Protein AF-A0AAE0EKQ8-F1 (afdb_monomer_lite)

Organism: NCBI:txid43782

Radius of gyration: 23.92 Å; chains: 1; bounding box: 70×76×48 Å

Secondary structure (DSSP, 8-state):
-----------------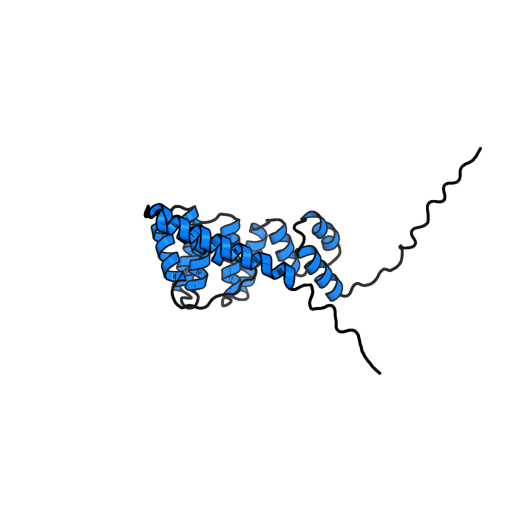---HHHHHHHHHHHHTS--TTTTHHHHTTS---HHHHHHHHHHHT-HHHHHHHHHHHHHH-TT-HHHHHHHHHHHHHTT-HHHHHHHHHHHHHH-GGGHHHHHHHHHHHHHHTT-HHHHHHHHHHHHSS------TT-THHHHHHHHHHHHHHHTT-HHHHHHHHHHHHHHHHHHHHGGGTGGGSSS-------

Sequence (211 aa):
MCVEKSGSFNLTVERSGIFEDQDVSFLMEIYSCQDEPDGLSEGCLRRSLSSQDELIINKKAGNWAEVLTSCEQALQMEPKSVQRYSNVLNCLLNMCHLQAMVTHVDGLISRIPQYKKTWCMQGVQAAWRLGRWHLMDEYLSGADEEGLLCSSSESNASFDMDVAKILQAMMKKDNSSVGLQIRLSKQALICSSGCCRHGFLLAGLSIHRKT

InterPro domains:
  IPR011990 Tetratricopeptide-like helical domain superfamily [G3DSA:1.25.40.10] (56-130)
  IPR050517 DNA Damage Response and Repair Kinase [PTHR11139] (24-190)

pLDDT: mean 73.45, std 20.36, range [31.61, 96.19]

Structure (mmCIF, N/CA/C/O backbone):
data_AF-A0AAE0EKQ8-F1
#
_entry.id   AF-A0AAE0EKQ8-F1
#
loop_
_atom_site.group_PDB
_atom_site.id
_atom_site.type_symbol
_atom_site.label_atom_id
_atom_site.label_alt_id
_atom_site.label_comp_id
_atom_site.label_asym_id
_atom_site.label_entity_id
_atom_site.label_seq_id
_atom_site.pdbx_PDB_ins_code
_atom_site.Cartn_x
_atom_site.Cartn_y
_atom_site.Cartn_z
_atom_site.occupancy
_atom_site.B_iso_or_equiv
_atom_site.auth_seq_id
_atom_site.auth_comp_id
_atom_site.auth_asym_id
_atom_site.auth_atom_id
_atom_site.pdbx_PDB_model_num
ATOM 1 N N . MET A 1 1 ? 38.889 59.068 -23.543 1.00 32.81 1 MET A N 1
ATOM 2 C CA . MET A 1 1 ? 38.700 59.102 -22.079 1.00 32.81 1 MET A CA 1
ATOM 3 C C . MET A 1 1 ? 38.336 57.690 -21.648 1.00 32.81 1 MET A C 1
ATOM 5 O O . MET A 1 1 ? 37.487 57.093 -22.294 1.00 32.81 1 MET A O 1
ATOM 9 N N . CYS A 1 2 ? 39.090 57.164 -20.685 1.00 33.28 2 CYS A N 1
ATOM 10 C CA . CYS A 1 2 ? 39.150 55.787 -20.172 1.00 33.28 2 CYS A CA 1
ATOM 11 C C . CYS A 1 2 ? 37.759 55.196 -19.835 1.00 33.28 2 CYS A C 1
ATOM 13 O O . CYS A 1 2 ? 36.818 55.950 -19.618 1.00 33.28 2 CYS A O 1
ATOM 15 N N . VAL A 1 3 ? 37.548 53.877 -19.790 1.00 31.70 3 VAL A N 1
ATOM 16 C CA . VAL A 1 3 ? 38.083 52.956 -18.770 1.00 31.70 3 VAL A CA 1
ATOM 17 C C . VAL A 1 3 ? 38.067 51.516 -19.301 1.00 31.70 3 VAL A C 1
ATOM 19 O O . VAL A 1 3 ? 37.029 51.006 -19.718 1.00 31.70 3 VAL A O 1
ATOM 22 N N . GLU A 1 4 ? 39.230 50.870 -19.229 1.00 39.75 4 GLU A N 1
ATOM 23 C CA . GLU A 1 4 ? 39.401 49.420 -19.260 1.00 39.75 4 GLU A CA 1
ATOM 24 C C . GLU A 1 4 ? 38.689 48.789 -18.057 1.00 39.75 4 GLU A C 1
ATOM 26 O O . GLU A 1 4 ? 38.902 49.203 -16.916 1.00 39.75 4 GLU A O 1
ATOM 31 N N . LYS A 1 5 ? 37.883 47.751 -18.285 1.00 37.62 5 LYS A N 1
ATOM 32 C CA . LYS A 1 5 ? 37.493 46.826 -17.219 1.00 37.62 5 LYS A CA 1
ATOM 33 C C . LYS A 1 5 ? 37.968 45.432 -17.596 1.00 37.62 5 LYS A C 1
ATOM 35 O O . LYS A 1 5 ? 37.324 44.705 -18.345 1.00 37.62 5 LYS A O 1
ATOM 40 N N . SER A 1 6 ? 39.139 45.111 -17.064 1.00 46.22 6 SER A N 1
ATOM 41 C CA . SER A 1 6 ? 39.674 43.772 -16.878 1.00 46.22 6 SER A CA 1
ATOM 42 C C . SER A 1 6 ? 38.668 42.920 -16.095 1.00 46.22 6 SER A C 1
ATOM 44 O O . SER A 1 6 ? 38.606 42.945 -14.869 1.00 46.22 6 SER A O 1
ATOM 46 N N . GLY A 1 7 ? 37.838 42.174 -16.821 1.00 31.61 7 GLY A N 1
ATOM 47 C CA . GLY A 1 7 ? 37.089 41.044 -16.289 1.00 31.61 7 GLY A CA 1
ATOM 48 C C . GLY A 1 7 ? 37.912 39.786 -16.514 1.00 31.61 7 GLY A C 1
ATOM 49 O O . GLY A 1 7 ? 38.037 39.337 -17.647 1.00 31.61 7 GLY A O 1
ATOM 50 N N . SER A 1 8 ? 38.518 39.288 -15.439 1.00 34.53 8 SER A N 1
ATOM 51 C CA . SER A 1 8 ? 39.291 38.048 -15.364 1.00 34.53 8 SER A CA 1
ATOM 52 C C . SER A 1 8 ? 38.739 36.955 -16.283 1.00 34.53 8 SER A C 1
ATOM 54 O O . SER A 1 8 ? 37.594 36.530 -16.129 1.00 34.53 8 SER A O 1
ATOM 56 N N . PHE A 1 9 ? 39.581 36.467 -17.195 1.00 33.25 9 PHE A N 1
ATOM 57 C CA . PHE A 1 9 ? 39.379 35.189 -17.862 1.00 33.25 9 PHE A CA 1
ATOM 58 C C . PHE A 1 9 ? 39.185 34.124 -16.780 1.00 33.25 9 PHE A C 1
ATOM 60 O O . PHE A 1 9 ? 40.116 33.819 -16.035 1.00 33.25 9 PHE A O 1
ATOM 67 N N . ASN A 1 10 ? 37.974 33.583 -16.657 1.00 39.50 10 ASN A N 1
ATOM 68 C CA . ASN A 1 10 ? 37.791 32.341 -15.923 1.00 39.50 10 ASN A CA 1
ATOM 69 C C . ASN A 1 10 ? 38.362 31.227 -16.806 1.00 39.50 10 ASN A C 1
ATOM 71 O O . ASN A 1 10 ? 37.793 30.857 -17.830 1.00 39.50 10 ASN A O 1
ATOM 75 N N . LEU A 1 11 ? 39.550 30.771 -16.422 1.00 40.91 11 LEU A N 1
ATOM 76 C CA . LEU A 1 11 ? 40.406 29.795 -17.093 1.00 40.91 11 LEU A CA 1
ATOM 77 C C . LEU A 1 11 ? 39.935 28.352 -16.839 1.00 40.91 11 LEU A C 1
ATOM 79 O O . LEU A 1 11 ? 40.721 27.476 -16.492 1.00 40.91 11 LEU A O 1
ATOM 83 N N . THR A 1 12 ? 38.640 28.094 -17.015 1.00 38.53 12 THR A N 1
ATOM 84 C CA . THR A 1 12 ? 38.062 26.752 -16.819 1.00 38.53 12 THR A CA 1
ATOM 85 C C . THR A 1 12 ? 37.219 26.324 -18.015 1.00 38.53 12 THR A C 1
ATOM 87 O O . THR A 1 12 ? 36.139 25.759 -17.888 1.00 38.53 12 THR A O 1
ATOM 90 N N . VAL A 1 13 ? 37.734 26.596 -19.209 1.00 46.88 13 VAL A N 1
ATOM 91 C CA . VAL A 1 13 ? 37.411 25.851 -20.425 1.00 46.88 13 VAL A CA 1
ATOM 92 C C . VAL A 1 13 ? 38.649 25.016 -20.731 1.00 46.88 13 VAL A C 1
ATOM 94 O O . VAL A 1 13 ? 39.760 25.526 -20.659 1.00 46.88 13 VAL A O 1
ATOM 97 N N . GLU A 1 14 ? 38.433 23.735 -21.027 1.00 39.28 14 GLU A N 1
ATOM 98 C CA . GLU A 1 14 ? 39.438 22.683 -21.263 1.00 39.28 14 GLU A CA 1
ATOM 99 C C . GLU A 1 14 ? 39.889 21.868 -20.043 1.00 39.28 14 GLU A C 1
ATOM 101 O O . GLU A 1 14 ? 41.064 21.713 -19.723 1.00 39.28 14 GLU A O 1
ATOM 106 N N . ARG A 1 15 ? 38.930 21.163 -19.445 1.00 40.81 15 ARG A N 1
ATOM 107 C CA . ARG A 1 15 ? 39.170 19.743 -19.176 1.00 40.81 15 ARG A CA 1
ATOM 108 C C . ARG A 1 15 ? 37.895 18.988 -19.512 1.00 40.81 15 ARG A C 1
ATOM 110 O O . ARG A 1 15 ? 36.989 18.891 -18.693 1.00 40.81 15 ARG A O 1
ATOM 117 N N . SER A 1 16 ? 37.809 18.468 -20.736 1.00 46.31 16 SER A N 1
ATOM 118 C CA . SER A 1 16 ? 36.920 17.345 -21.038 1.00 46.31 16 SER A CA 1
ATOM 119 C C . SER A 1 16 ? 37.449 16.131 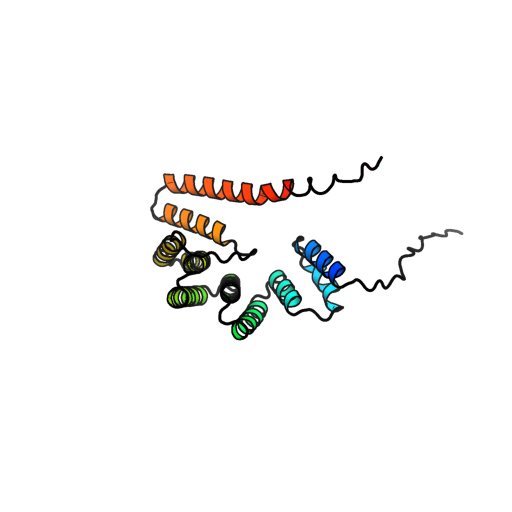-20.273 1.00 46.31 16 SER A C 1
ATOM 121 O O . SER A 1 16 ? 38.103 15.252 -20.830 1.00 46.31 16 SER A O 1
ATOM 123 N N . GLY A 1 17 ? 37.259 16.152 -18.954 1.00 45.12 17 GLY A N 1
ATOM 124 C CA . GLY A 1 17 ? 37.407 14.985 -18.114 1.00 45.12 17 GLY A CA 1
ATOM 125 C C . GLY A 1 17 ? 36.338 14.008 -18.557 1.00 45.12 17 GLY A C 1
ATOM 126 O O . GLY A 1 17 ? 35.147 14.305 -18.481 1.00 45.12 17 GLY A O 1
ATOM 127 N N . ILE A 1 18 ? 36.770 12.873 -19.086 1.00 49.28 18 ILE A N 1
ATOM 128 C CA . ILE A 1 18 ? 35.922 11.697 -19.186 1.00 49.28 18 ILE A CA 1
ATOM 129 C C . ILE A 1 18 ? 35.614 11.349 -17.731 1.00 49.28 18 ILE A C 1
ATOM 131 O O . ILE A 1 18 ? 36.456 10.773 -17.052 1.00 49.28 18 ILE A O 1
ATOM 135 N N . PHE A 1 19 ? 34.480 11.816 -17.213 1.00 52.97 19 PHE A N 1
ATOM 136 C CA . PHE A 1 19 ? 34.030 11.403 -15.892 1.00 52.97 19 PHE A CA 1
ATOM 137 C C . PHE A 1 19 ? 33.768 9.901 -15.967 1.00 52.97 19 PHE A C 1
ATOM 139 O O . PHE A 1 19 ? 32.983 9.448 -16.817 1.00 52.97 19 PHE A O 1
ATOM 146 N N . GLU A 1 20 ? 34.461 9.139 -15.121 1.00 59.53 20 GLU A N 1
ATOM 147 C CA . GLU A 1 20 ? 34.198 7.714 -14.991 1.00 59.53 20 GLU A CA 1
ATOM 148 C C . GLU A 1 20 ? 32.738 7.531 -14.552 1.00 59.53 20 GLU A C 1
ATOM 150 O O . GLU A 1 20 ? 32.162 8.375 -13.865 1.00 59.53 20 GLU A O 1
ATOM 155 N N . ASP A 1 21 ? 32.100 6.447 -14.993 1.00 56.88 21 ASP A N 1
ATOM 156 C CA . ASP A 1 21 ? 30.678 6.177 -14.718 1.00 56.88 21 ASP A CA 1
ATOM 157 C C . ASP A 1 21 ? 30.373 6.185 -13.205 1.00 56.88 21 ASP A C 1
ATOM 159 O O . ASP A 1 21 ? 29.292 6.586 -12.779 1.00 56.88 21 ASP A O 1
ATOM 163 N N . GLN A 1 22 ? 31.374 5.834 -12.389 1.00 56.69 22 GLN A N 1
ATOM 164 C CA . GLN A 1 22 ? 31.318 5.878 -10.927 1.00 56.69 22 GLN A CA 1
ATOM 165 C C . GLN A 1 22 ? 31.210 7.304 -10.373 1.00 56.69 22 GLN A C 1
ATOM 167 O O . GLN A 1 22 ? 30.420 7.529 -9.459 1.00 56.69 22 GLN A O 1
ATOM 172 N N . ASP A 1 23 ? 31.927 8.275 -10.944 1.00 63.94 23 ASP A N 1
ATOM 173 C CA . ASP A 1 23 ? 31.882 9.673 -10.492 1.00 63.94 23 ASP A CA 1
ATOM 174 C C . ASP A 1 23 ? 30.524 10.310 -10.798 1.00 63.94 23 ASP A C 1
ATOM 176 O O . ASP A 1 23 ? 29.997 11.096 -10.012 1.00 63.94 23 ASP A O 1
ATOM 180 N N . VAL A 1 24 ? 29.930 9.940 -11.937 1.00 62.97 24 VAL A N 1
ATOM 181 C CA . VAL A 1 24 ? 28.603 10.414 -12.351 1.00 62.97 24 VAL A CA 1
ATOM 182 C C . VAL A 1 24 ? 27.502 9.744 -11.536 1.00 62.97 24 VAL A C 1
ATOM 184 O O . VAL A 1 24 ? 26.577 10.434 -11.119 1.00 62.97 24 VAL A O 1
ATOM 187 N N . SER A 1 25 ? 27.617 8.444 -11.247 1.00 63.19 25 SER A N 1
ATOM 188 C CA . SER A 1 25 ? 26.691 7.742 -10.350 1.00 63.19 25 SER A CA 1
ATOM 189 C C . SER A 1 25 ? 26.732 8.329 -8.939 1.00 63.19 25 SER A C 1
ATOM 191 O O . SER A 1 25 ? 25.682 8.548 -8.342 1.00 63.19 25 SER A O 1
ATOM 193 N N . PHE A 1 26 ? 27.924 8.631 -8.420 1.00 67.81 26 PHE A N 1
ATOM 194 C CA . PHE A 1 26 ? 28.088 9.255 -7.108 1.00 67.81 26 PHE A CA 1
ATOM 195 C C . PHE A 1 26 ? 27.516 10.677 -7.080 1.00 67.81 26 PHE A C 1
ATOM 197 O O . PHE A 1 26 ? 26.815 11.058 -6.143 1.00 67.81 26 PHE A O 1
ATOM 204 N N . LEU A 1 27 ? 27.743 11.461 -8.138 1.00 68.19 27 LEU A N 1
ATOM 205 C CA . LEU A 1 27 ? 27.131 12.779 -8.274 1.00 68.19 27 LEU A CA 1
ATOM 206 C C . LEU A 1 27 ? 25.600 12.667 -8.363 1.00 68.19 27 LEU A C 1
ATOM 208 O O . LEU A 1 27 ? 24.893 13.402 -7.684 1.00 68.19 27 LEU A O 1
ATOM 212 N N . MET A 1 28 ? 25.073 11.719 -9.138 1.00 61.88 28 MET A N 1
ATOM 213 C CA . MET A 1 28 ? 23.635 11.478 -9.263 1.00 61.88 28 MET A CA 1
ATOM 214 C C . MET A 1 28 ? 23.017 11.033 -7.931 1.00 61.88 28 MET A C 1
ATOM 216 O O . MET A 1 28 ? 21.925 11.482 -7.600 1.00 61.88 28 MET A O 1
ATOM 220 N N . GLU A 1 29 ? 23.728 10.247 -7.120 1.00 61.97 29 GLU A N 1
ATOM 221 C CA . GLU A 1 29 ? 23.330 9.888 -5.755 1.00 61.97 29 GLU A CA 1
ATOM 222 C C . GLU A 1 29 ? 23.294 11.118 -4.828 1.00 61.97 29 GLU A C 1
ATOM 224 O O . GLU A 1 29 ? 22.306 11.333 -4.122 1.00 61.97 29 GLU A O 1
ATOM 229 N N . ILE A 1 30 ? 24.296 12.002 -4.891 1.00 67.31 30 ILE A N 1
ATOM 230 C CA . ILE A 1 30 ? 24.312 13.252 -4.110 1.00 67.31 30 ILE A CA 1
ATOM 231 C C . ILE A 1 30 ? 23.164 14.182 -4.525 1.00 67.31 30 ILE A C 1
ATOM 233 O O . ILE A 1 30 ? 22.465 14.728 -3.669 1.00 67.31 30 ILE A O 1
ATOM 237 N N . TYR A 1 31 ? 22.938 14.349 -5.829 1.00 60.91 31 TYR A N 1
ATOM 238 C CA . TYR A 1 31 ? 21.842 15.169 -6.350 1.00 60.91 31 TYR A CA 1
ATOM 239 C C . TYR A 1 31 ? 20.478 14.498 -6.160 1.00 60.91 31 TYR A C 1
ATOM 241 O O . TYR A 1 31 ? 19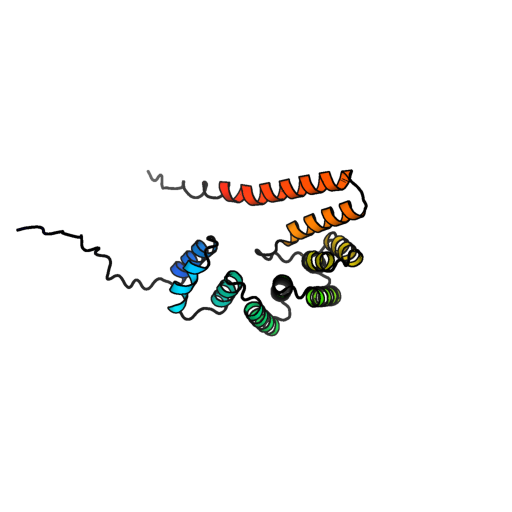.460 15.183 -6.116 1.00 60.91 31 TYR A O 1
ATOM 249 N N . SER A 1 32 ? 20.426 13.176 -5.971 1.00 55.47 32 SER A N 1
ATOM 250 C CA . SER A 1 32 ? 19.180 12.481 -5.654 1.00 55.47 32 SER A CA 1
ATOM 251 C C . SER A 1 32 ? 18.622 12.869 -4.281 1.00 55.47 32 SER A C 1
ATOM 253 O O . SER A 1 32 ? 17.404 12.841 -4.110 1.00 55.47 32 SER A O 1
ATOM 255 N N . CYS A 1 33 ? 19.487 13.293 -3.355 1.00 52.41 33 CYS A N 1
ATOM 256 C CA . CYS A 1 33 ? 19.122 13.734 -2.009 1.00 52.41 33 CYS A CA 1
ATOM 257 C C . CYS A 1 33 ? 18.602 15.181 -1.941 1.00 52.41 33 CYS A C 1
ATOM 259 O O . CYS A 1 33 ? 18.119 15.593 -0.888 1.00 52.41 33 CYS A O 1
ATOM 261 N N . GLN A 1 34 ? 18.724 15.964 -3.019 1.00 52.91 34 GLN A N 1
ATOM 262 C CA . GLN A 1 34 ? 18.131 17.297 -3.111 1.00 52.91 34 GLN A CA 1
ATOM 263 C C . GLN A 1 34 ? 16.837 17.180 -3.921 1.00 52.91 34 GLN A C 1
ATOM 265 O O . GLN A 1 34 ? 16.869 16.803 -5.089 1.00 52.91 34 GLN A O 1
ATOM 270 N N . ASP A 1 35 ? 15.694 17.461 -3.299 1.00 52.09 35 ASP A N 1
ATOM 271 C CA . ASP A 1 35 ? 14.345 17.436 -3.895 1.00 52.09 35 ASP A CA 1
ATOM 272 C C . ASP A 1 35 ? 14.122 18.530 -4.973 1.00 52.09 35 ASP A C 1
ATOM 274 O O . ASP A 1 35 ? 13.019 19.042 -5.137 1.00 52.09 35 ASP A O 1
ATOM 278 N N . GLU A 1 36 ? 15.158 18.910 -5.725 1.00 51.66 36 GLU A N 1
ATOM 279 C CA . GLU A 1 36 ? 15.082 19.905 -6.796 1.00 51.66 36 GLU A CA 1
ATOM 280 C C . GLU A 1 36 ? 14.948 19.184 -8.155 1.00 51.66 36 GLU A C 1
ATOM 282 O O . GLU A 1 36 ? 15.912 18.566 -8.625 1.00 51.66 36 GLU A O 1
ATOM 287 N N . PRO A 1 37 ? 13.769 19.225 -8.807 1.00 50.31 37 PRO A N 1
ATOM 288 C CA . PRO A 1 37 ? 13.505 18.479 -10.042 1.00 50.31 37 PRO A CA 1
ATOM 289 C C . PRO A 1 37 ? 14.312 18.992 -11.249 1.00 50.31 37 PRO A C 1
ATOM 291 O O . PRO A 1 37 ? 14.568 18.234 -12.186 1.00 50.31 37 PRO A O 1
ATOM 294 N N . ASP A 1 38 ? 14.765 20.247 -11.214 1.00 54.41 38 ASP A N 1
ATOM 295 C CA . ASP A 1 38 ? 15.366 20.922 -12.370 1.00 54.41 38 ASP A CA 1
ATOM 296 C C . ASP A 1 38 ? 16.853 20.583 -12.577 1.00 54.41 38 ASP A C 1
ATOM 298 O O . ASP A 1 38 ? 17.336 20.565 -13.710 1.00 54.41 38 ASP A O 1
ATOM 302 N N . GLY A 1 39 ? 17.584 20.236 -11.510 1.00 56.41 39 GLY A N 1
ATOM 303 C CA . GLY A 1 39 ? 19.030 19.978 -11.575 1.00 56.41 39 GLY A CA 1
ATOM 304 C C . GLY A 1 39 ? 19.421 18.668 -12.271 1.00 56.41 39 GLY A C 1
ATOM 305 O O . GLY A 1 39 ? 20.567 18.511 -12.692 1.00 56.41 39 GLY A O 1
ATOM 306 N N . LEU A 1 40 ? 18.483 17.726 -12.407 1.00 53.38 40 LEU A N 1
ATOM 307 C CA . LEU A 1 40 ? 18.730 16.402 -12.989 1.00 53.38 40 LEU A CA 1
ATOM 308 C C . LEU A 1 40 ? 18.387 16.316 -14.483 1.00 53.38 40 LEU A C 1
ATOM 310 O O . LEU A 1 40 ? 18.889 15.417 -15.158 1.00 53.38 40 LEU A O 1
ATOM 314 N N . SER A 1 41 ? 17.580 17.237 -15.023 1.00 54.25 41 SER A N 1
ATOM 315 C CA . SER A 1 41 ? 17.129 17.142 -16.421 1.00 54.25 41 SER A CA 1
ATOM 316 C C . SER A 1 41 ? 18.241 17.469 -17.430 1.00 54.25 41 SER A C 1
ATOM 318 O O . SER A 1 41 ? 18.386 16.780 -18.439 1.00 54.25 41 SER A O 1
ATOM 320 N N . GLU A 1 42 ? 19.099 18.455 -17.139 1.00 49.03 42 GLU A N 1
ATOM 321 C CA . GLU A 1 42 ? 20.089 18.945 -18.111 1.00 49.03 42 GLU A CA 1
ATOM 322 C C . GLU A 1 42 ? 21.361 18.080 -18.202 1.00 49.03 42 GLU A C 1
ATOM 324 O O . GLU A 1 42 ? 21.984 17.991 -19.262 1.00 49.03 42 GLU A O 1
ATOM 329 N N . GLY A 1 43 ? 21.754 17.400 -17.117 1.00 48.88 43 GLY A N 1
ATOM 330 C CA . GLY A 1 43 ? 22.909 16.485 -17.112 1.00 48.88 43 GLY A CA 1
ATOM 331 C C . GLY A 1 43 ? 22.621 15.134 -17.776 1.00 48.88 43 GLY A C 1
ATOM 332 O O . GLY A 1 43 ? 23.516 14.488 -18.322 1.00 48.88 43 GLY A O 1
ATOM 333 N N . CYS A 1 44 ? 21.349 14.743 -17.767 1.00 47.56 44 CYS A N 1
ATOM 334 C CA . CYS A 1 44 ? 20.823 13.479 -18.261 1.00 47.56 44 CYS A CA 1
ATOM 335 C C . CYS A 1 44 ? 20.842 13.378 -19.800 1.00 47.56 44 CYS A C 1
ATOM 337 O O . CYS A 1 44 ? 21.156 12.327 -20.354 1.00 47.56 44 CYS A O 1
ATOM 339 N N . LEU A 1 45 ? 20.633 14.498 -20.502 1.00 47.59 45 LEU A N 1
ATOM 340 C CA . LEU A 1 45 ? 20.564 14.559 -21.970 1.00 47.59 45 LEU A CA 1
ATOM 341 C C . LEU A 1 45 ? 21.875 14.189 -22.695 1.00 47.59 45 LEU A C 1
ATOM 343 O O . LEU A 1 45 ? 21.882 14.073 -23.920 1.00 47.59 45 LEU A O 1
ATOM 347 N N . ARG A 1 46 ? 22.996 14.020 -21.975 1.00 48.22 46 ARG A N 1
ATOM 348 C CA . ARG A 1 46 ? 24.328 13.801 -22.568 1.00 48.22 46 ARG A CA 1
ATOM 349 C C . ARG A 1 46 ? 24.875 12.372 -22.449 1.00 48.22 46 ARG A C 1
ATOM 351 O O . ARG A 1 46 ? 25.968 12.124 -22.956 1.00 48.22 46 ARG A O 1
ATOM 358 N N . ARG A 1 47 ? 24.159 11.437 -21.813 1.00 47.34 47 ARG A N 1
ATOM 359 C CA . ARG A 1 47 ? 24.590 10.036 -21.636 1.00 47.34 47 ARG A CA 1
ATOM 360 C C . ARG A 1 47 ? 23.456 9.106 -22.068 1.00 47.34 47 ARG A C 1
ATOM 362 O O . ARG A 1 47 ? 22.295 9.399 -21.816 1.00 47.34 47 ARG A O 1
ATOM 369 N N . SER A 1 48 ? 23.776 7.998 -22.734 1.00 48.59 48 SER A N 1
ATOM 370 C CA . SER A 1 48 ? 22.821 6.905 -22.944 1.00 48.59 48 SER A CA 1
ATOM 371 C C . SER A 1 48 ? 22.383 6.400 -21.570 1.00 48.59 48 SER A C 1
ATOM 373 O O . SER A 1 48 ? 23.173 5.745 -20.891 1.00 48.59 48 SER A O 1
ATOM 375 N N . LEU A 1 49 ? 21.186 6.783 -21.133 1.00 55.12 49 LEU A N 1
ATOM 376 C CA . LEU A 1 49 ? 20.693 6.466 -19.798 1.00 55.12 49 LEU A CA 1
ATOM 377 C C . LEU A 1 49 ? 20.620 4.956 -19.625 1.00 55.12 49 LEU A C 1
ATOM 379 O O . LEU A 1 49 ? 20.093 4.248 -20.487 1.00 55.12 49 LEU A O 1
ATOM 383 N N . SER A 1 50 ? 21.143 4.462 -18.505 1.00 62.94 50 SER A N 1
ATOM 384 C CA . SER A 1 50 ? 20.806 3.114 -18.073 1.00 62.94 50 SER A CA 1
ATOM 385 C C . SER A 1 50 ? 19.298 3.061 -17.822 1.00 62.94 50 SER A C 1
ATOM 387 O O . SER A 1 50 ? 18.718 4.020 -17.310 1.00 62.94 50 SER A O 1
ATOM 389 N N . SER A 1 51 ? 18.646 1.934 -18.115 1.00 63.56 51 SER A N 1
ATOM 390 C CA . SER A 1 51 ? 17.211 1.748 -17.829 1.00 63.56 51 SER A CA 1
ATOM 391 C C . SER A 1 51 ? 16.867 1.962 -16.344 1.00 63.56 51 SER A C 1
ATOM 393 O O . SER A 1 51 ? 15.719 2.232 -15.997 1.00 63.56 51 SER A O 1
ATOM 395 N N . GLN A 1 52 ? 17.861 1.851 -15.455 1.00 68.50 52 GLN A N 1
ATOM 396 C CA . GLN A 1 52 ? 17.730 2.163 -14.033 1.00 68.50 52 GLN A CA 1
ATOM 397 C C . GLN A 1 52 ? 17.644 3.682 -13.773 1.00 68.50 52 GLN A C 1
ATOM 399 O O . GLN A 1 52 ? 16.847 4.107 -12.936 1.00 68.50 52 GLN A O 1
ATOM 404 N N . ASP A 1 53 ? 18.417 4.491 -14.503 1.00 69.12 53 ASP A N 1
ATOM 405 C CA . ASP A 1 53 ? 18.490 5.949 -14.334 1.00 69.12 53 ASP A CA 1
ATOM 406 C C . ASP A 1 53 ? 17.197 6.614 -14.812 1.00 69.12 53 ASP A C 1
ATOM 408 O O . ASP A 1 53 ? 16.650 7.488 -14.139 1.00 69.12 53 ASP A O 1
ATOM 412 N N . GLU A 1 54 ? 16.649 6.136 -15.932 1.00 76.62 54 GLU A N 1
ATOM 413 C CA . GLU A 1 54 ? 15.366 6.593 -16.475 1.00 76.62 54 GLU A CA 1
ATOM 414 C C . GLU A 1 54 ? 14.213 6.356 -15.486 1.00 76.62 54 GLU A C 1
ATOM 416 O O . GLU A 1 54 ? 13.372 7.228 -15.269 1.00 76.62 54 GLU A O 1
ATOM 421 N N . LEU A 1 55 ? 14.211 5.209 -14.798 1.00 81.31 55 LEU A N 1
ATOM 422 C CA . LEU A 1 55 ? 13.215 4.899 -13.773 1.00 81.31 55 LEU A CA 1
ATOM 423 C C . LEU A 1 55 ? 13.316 5.844 -12.567 1.00 81.31 55 LEU A C 1
ATOM 425 O O . LEU A 1 55 ? 12.287 6.267 -12.038 1.00 81.31 55 LEU A O 1
ATOM 429 N N . ILE A 1 56 ? 14.529 6.191 -12.131 1.00 77.19 56 ILE A N 1
ATOM 430 C CA . ILE A 1 56 ? 14.745 7.132 -11.020 1.00 77.19 56 ILE A CA 1
ATOM 431 C C . ILE A 1 56 ? 14.274 8.538 -11.408 1.00 77.19 56 ILE A C 1
ATOM 433 O O . ILE A 1 56 ? 13.583 9.191 -10.622 1.00 77.19 56 ILE A O 1
ATOM 437 N N . ILE A 1 57 ? 14.594 8.985 -12.624 1.00 80.19 57 ILE A N 1
ATOM 438 C CA . ILE A 1 57 ? 14.163 10.285 -13.149 1.00 80.19 57 ILE A CA 1
ATOM 439 C C . ILE A 1 57 ? 12.639 10.345 -13.230 1.00 80.19 57 ILE A C 1
ATOM 441 O O . ILE A 1 57 ? 12.039 11.282 -12.711 1.00 80.19 57 ILE A O 1
ATOM 445 N N . ASN A 1 58 ? 11.998 9.320 -13.793 1.00 82.56 58 ASN A N 1
ATOM 446 C CA . ASN A 1 58 ? 10.546 9.286 -13.929 1.00 82.56 58 ASN A CA 1
ATOM 447 C C . ASN A 1 58 ? 9.814 9.213 -12.586 1.00 82.56 58 ASN A C 1
ATOM 449 O O . ASN A 1 58 ? 8.771 9.848 -12.426 1.00 82.56 58 ASN A O 1
ATOM 453 N N . LYS A 1 59 ? 10.374 8.516 -11.589 1.00 82.44 59 LYS A N 1
ATOM 454 C CA . LYS A 1 59 ? 9.856 8.561 -10.214 1.00 82.44 59 LYS A CA 1
ATOM 455 C C . LYS A 1 59 ? 9.923 9.971 -9.632 1.00 82.44 59 LYS A C 1
ATOM 457 O O . LYS A 1 59 ? 8.934 10.442 -9.079 1.00 82.44 59 LYS A O 1
ATOM 462 N N . LYS A 1 60 ? 11.065 10.648 -9.780 1.00 79.06 60 LYS A N 1
ATOM 463 C CA . LYS A 1 60 ? 11.268 12.022 -9.293 1.00 79.06 60 LYS A CA 1
ATOM 464 C C . LYS A 1 60 ? 10.382 13.039 -10.017 1.00 79.06 60 LYS A C 1
ATOM 466 O O . LYS A 1 60 ? 9.863 13.947 -9.381 1.00 79.06 60 LYS A O 1
ATOM 471 N N . ALA A 1 61 ? 10.163 12.859 -11.318 1.00 81.50 61 ALA A N 1
ATOM 472 C CA . ALA A 1 61 ? 9.280 13.697 -12.125 1.00 81.50 61 ALA A CA 1
ATOM 473 C C . ALA A 1 61 ? 7.783 13.444 -11.857 1.00 81.50 61 ALA A C 1
ATOM 475 O O . ALA A 1 61 ? 6.939 14.210 -12.312 1.00 81.50 61 ALA A O 1
ATOM 476 N N . GLY A 1 62 ? 7.432 12.373 -11.133 1.00 82.31 62 GLY A N 1
ATOM 477 C CA . GLY A 1 62 ? 6.041 11.978 -10.898 1.00 82.31 62 GLY A CA 1
ATOM 478 C C . GLY A 1 62 ? 5.367 11.307 -12.102 1.00 82.31 62 GLY A C 1
ATOM 479 O O . GLY A 1 62 ? 4.146 11.139 -12.105 1.00 82.31 62 GLY A O 1
ATOM 480 N N . ASN A 1 63 ? 6.139 10.874 -13.103 1.00 87.19 63 ASN A N 1
ATOM 481 C CA . ASN A 1 63 ? 5.666 10.175 -14.301 1.00 87.19 63 ASN A CA 1
ATOM 482 C C . ASN A 1 63 ? 5.354 8.695 -14.004 1.00 87.19 63 ASN A C 1
ATOM 484 O O . ASN A 1 63 ? 5.905 7.775 -14.608 1.00 87.19 63 ASN A O 1
ATOM 488 N N . TRP A 1 64 ? 4.450 8.437 -13.056 1.00 89.25 64 TRP A N 1
ATOM 489 C CA . TRP A 1 64 ? 4.168 7.091 -12.541 1.00 89.25 64 TRP A CA 1
ATOM 490 C C . TRP A 1 64 ? 3.626 6.100 -13.582 1.00 89.25 64 TRP A C 1
ATOM 492 O O . TRP A 1 64 ? 3.777 4.895 -13.395 1.00 89.25 64 TRP A O 1
ATOM 502 N N . ALA A 1 65 ? 3.039 6.579 -14.683 1.00 88.75 65 ALA A N 1
ATOM 503 C CA . ALA A 1 65 ? 2.581 5.730 -15.785 1.00 88.75 65 ALA A CA 1
ATOM 504 C C . ALA A 1 65 ? 3.753 5.086 -16.554 1.00 88.75 65 ALA A C 1
ATOM 506 O O . ALA A 1 65 ? 3.717 3.894 -16.876 1.00 88.75 65 ALA A O 1
ATOM 507 N N . GLU A 1 66 ? 4.822 5.848 -16.797 1.00 87.50 66 GLU A N 1
ATOM 508 C CA . GLU A 1 66 ? 6.050 5.329 -17.411 1.00 87.50 66 GLU A CA 1
ATOM 509 C C . GLU A 1 66 ? 6.777 4.395 -16.441 1.00 87.50 66 GLU A C 1
ATOM 511 O O . GLU A 1 66 ? 7.180 3.295 -16.820 1.00 87.50 66 GLU A O 1
ATOM 516 N N . VAL A 1 67 ? 6.840 4.768 -15.155 1.00 88.56 67 VAL A N 1
ATOM 517 C CA . VAL A 1 67 ? 7.407 3.904 -14.105 1.00 88.56 67 VAL A CA 1
ATOM 518 C C . VAL A 1 67 ? 6.653 2.576 -14.017 1.00 88.56 67 VAL A C 1
ATOM 520 O O . VAL A 1 67 ? 7.295 1.529 -13.913 1.00 88.56 67 VAL A O 1
ATOM 523 N N . LEU A 1 68 ? 5.315 2.587 -14.092 1.00 90.31 68 LEU A N 1
ATOM 524 C CA . LEU A 1 68 ? 4.516 1.361 -14.097 1.00 90.31 68 LEU A CA 1
ATOM 525 C C . LEU A 1 68 ? 4.880 0.478 -15.292 1.00 90.31 68 LEU A C 1
ATOM 527 O O . LEU A 1 68 ? 5.141 -0.706 -15.097 1.00 90.31 68 LEU A O 1
ATOM 531 N N . THR A 1 69 ? 4.960 1.056 -16.492 1.00 91.31 69 THR A N 1
ATOM 532 C CA . THR A 1 69 ? 5.307 0.319 -17.717 1.00 91.31 69 THR A CA 1
ATOM 533 C C . THR A 1 69 ? 6.658 -0.387 -17.569 1.00 91.31 69 THR A C 1
ATOM 535 O O . THR A 1 69 ? 6.769 -1.591 -17.810 1.00 91.31 69 THR A O 1
ATOM 538 N N . SER A 1 70 ? 7.677 0.323 -17.080 1.00 88.00 70 SER A N 1
ATOM 539 C CA . SER A 1 70 ? 9.002 -0.254 -16.820 1.00 88.00 70 SER A CA 1
ATOM 540 C C . SER A 1 70 ? 8.976 -1.313 -15.710 1.00 88.00 70 SER A C 1
ATOM 542 O O . SER A 1 70 ? 9.670 -2.329 -15.796 1.00 88.00 70 SER A O 1
ATOM 544 N N . CYS A 1 71 ? 8.155 -1.128 -14.671 1.00 89.56 71 CYS A N 1
ATOM 545 C CA . CYS A 1 71 ? 7.988 -2.118 -13.605 1.00 89.56 71 CYS A CA 1
ATOM 546 C C . CYS A 1 71 ? 7.307 -3.401 -14.100 1.00 89.56 71 CYS A C 1
ATOM 548 O O . CYS A 1 71 ? 7.727 -4.491 -13.712 1.00 89.56 71 CYS A O 1
ATOM 550 N N . GLU A 1 72 ? 6.298 -3.295 -14.964 1.00 90.75 72 GLU A N 1
ATOM 551 C CA . GLU A 1 72 ? 5.620 -4.443 -15.573 1.00 90.75 72 GLU A CA 1
ATOM 552 C C . GLU A 1 72 ? 6.554 -5.217 -16.503 1.00 90.75 72 GLU A C 1
ATOM 554 O O . GLU A 1 72 ? 6.613 -6.444 -16.428 1.00 90.75 72 GLU A O 1
ATOM 559 N N . GLN A 1 73 ? 7.349 -4.519 -17.318 1.00 90.00 73 GLN A N 1
ATOM 560 C CA . GLN A 1 73 ? 8.381 -5.151 -18.144 1.00 90.00 73 GLN A CA 1
ATOM 561 C C . GLN A 1 73 ? 9.406 -5.899 -17.283 1.00 90.00 73 GLN A C 1
ATOM 563 O O . GLN A 1 73 ? 9.689 -7.072 -17.529 1.00 90.00 73 GLN A O 1
ATOM 568 N N . ALA A 1 74 ? 9.911 -5.265 -16.222 1.00 86.88 74 ALA A N 1
ATOM 569 C CA . ALA A 1 74 ? 10.835 -5.911 -15.294 1.00 86.88 74 ALA A CA 1
ATOM 570 C C . ALA A 1 74 ? 10.200 -7.123 -14.585 1.00 86.88 74 ALA A C 1
ATOM 572 O O . ALA A 1 74 ? 10.880 -8.117 -14.329 1.00 86.88 74 ALA A O 1
ATOM 573 N N . LEU A 1 75 ? 8.895 -7.076 -14.302 1.00 89.38 75 LEU A N 1
ATOM 574 C CA . LEU A 1 75 ? 8.155 -8.197 -13.729 1.00 89.38 75 LEU A CA 1
ATOM 575 C C . LEU A 1 75 ? 8.012 -9.369 -14.712 1.00 89.38 75 LEU A C 1
ATOM 577 O O . LEU A 1 75 ? 8.089 -10.517 -14.283 1.00 89.38 75 LEU A O 1
ATOM 581 N N . GLN A 1 76 ? 7.844 -9.113 -16.014 1.00 89.50 76 GLN A N 1
ATOM 582 C CA . GLN A 1 76 ? 7.840 -10.176 -17.030 1.00 89.50 76 GLN A CA 1
ATOM 583 C C . GLN A 1 76 ? 9.193 -10.892 -17.110 1.00 89.50 76 GLN A C 1
ATOM 585 O O . GLN A 1 76 ? 9.239 -12.112 -17.262 1.00 89.50 76 GLN A O 1
ATOM 590 N N . MET A 1 77 ? 10.291 -10.147 -16.959 1.00 88.00 77 MET A N 1
ATOM 591 C CA . MET A 1 77 ? 11.643 -10.713 -16.943 1.00 88.00 77 MET A CA 1
ATOM 592 C C . MET A 1 77 ? 11.923 -11.502 -15.654 1.00 88.00 77 MET A C 1
ATOM 594 O O . MET A 1 77 ? 12.557 -12.556 -15.692 1.00 88.00 77 MET A O 1
ATOM 598 N N . GLU A 1 78 ? 11.422 -11.024 -14.512 1.00 86.62 78 GLU A N 1
ATOM 599 C CA . GLU A 1 78 ? 11.642 -11.618 -13.188 1.00 86.62 78 GLU A CA 1
ATOM 600 C C . GLU A 1 78 ? 10.317 -11.876 -12.437 1.00 86.62 78 GLU A C 1
ATOM 602 O O . GLU A 1 78 ? 10.049 -11.265 -11.396 1.00 86.62 78 GLU A O 1
ATOM 607 N N . PRO A 1 79 ? 9.490 -12.846 -12.874 1.00 85.69 79 PRO A N 1
ATOM 608 C CA . PRO A 1 79 ? 8.128 -13.034 -12.352 1.00 85.69 79 PRO A CA 1
ATOM 609 C C . PRO A 1 79 ? 8.071 -13.570 -10.914 1.00 85.69 79 PRO A C 1
ATOM 611 O O . PRO A 1 79 ? 7.001 -13.628 -10.303 1.00 85.69 79 PRO A O 1
ATOM 614 N N . LYS A 1 80 ? 9.216 -13.995 -10.371 1.00 84.06 80 LYS A N 1
ATOM 615 C CA . LYS A 1 80 ? 9.364 -14.507 -9.000 1.00 84.06 80 LYS A CA 1
ATOM 616 C C . LYS A 1 80 ? 9.854 -13.441 -8.018 1.00 84.06 80 LYS A C 1
ATOM 618 O O . LYS A 1 80 ? 9.930 -13.716 -6.823 1.00 84.06 80 LYS A O 1
ATOM 623 N N . SER A 1 81 ? 10.215 -12.253 -8.503 1.00 87.25 81 SER A N 1
ATOM 624 C CA . SER A 1 81 ? 10.802 -11.212 -7.668 1.00 87.25 81 SER A CA 1
ATOM 625 C C . SER A 1 81 ? 9.726 -10.429 -6.920 1.00 87.25 81 SER A C 1
ATOM 627 O O . SER A 1 81 ? 8.908 -9.716 -7.499 1.00 87.25 81 SER A O 1
ATOM 629 N N . VAL A 1 82 ? 9.765 -10.535 -5.596 1.00 88.50 82 VAL A N 1
ATOM 630 C CA . VAL A 1 82 ? 8.877 -9.835 -4.653 1.00 88.50 82 VAL A CA 1
ATOM 631 C C . VAL A 1 82 ? 9.046 -8.323 -4.777 1.00 88.50 82 VAL A C 1
ATOM 633 O O . VAL A 1 82 ? 8.067 -7.580 -4.752 1.00 88.50 82 VAL A O 1
ATOM 636 N N . GLN A 1 83 ? 10.279 -7.866 -5.001 1.00 88.31 83 GLN A N 1
ATOM 637 C CA . GLN A 1 83 ? 10.576 -6.448 -5.171 1.00 88.31 83 GLN A CA 1
ATOM 638 C C . GLN A 1 83 ? 9.875 -5.865 -6.406 1.00 88.31 83 GLN A C 1
ATOM 640 O O . GLN A 1 83 ? 9.408 -4.729 -6.363 1.00 88.31 83 GLN A O 1
ATOM 645 N N . ARG A 1 84 ? 9.744 -6.638 -7.495 1.00 89.06 84 ARG A N 1
ATOM 646 C CA . ARG A 1 84 ? 9.041 -6.184 -8.707 1.00 89.06 84 ARG A CA 1
ATOM 647 C C . ARG A 1 84 ? 7.548 -6.002 -8.448 1.00 89.06 84 ARG A C 1
ATOM 649 O O . ARG A 1 84 ? 7.001 -4.967 -8.817 1.00 89.06 84 ARG A O 1
ATOM 656 N N . TYR A 1 85 ? 6.914 -6.938 -7.738 1.00 91.31 85 TYR A N 1
ATOM 657 C CA . TYR A 1 85 ? 5.520 -6.784 -7.307 1.00 91.31 85 TYR A CA 1
ATOM 658 C C . TYR A 1 85 ? 5.332 -5.574 -6.383 1.00 91.31 85 TYR A C 1
ATOM 660 O O . TYR A 1 85 ? 4.407 -4.793 -6.591 1.00 91.31 85 TYR A O 1
ATOM 668 N N . SER A 1 86 ? 6.239 -5.371 -5.422 1.00 90.62 86 SER A N 1
ATOM 669 C CA . SER A 1 86 ? 6.217 -4.201 -4.534 1.00 90.62 86 SER A CA 1
ATOM 670 C C . SER A 1 86 ? 6.296 -2.880 -5.314 1.00 90.62 86 SER A C 1
ATOM 672 O O . SER A 1 86 ? 5.538 -1.950 -5.037 1.00 90.62 86 SER A O 1
ATOM 674 N N . ASN A 1 87 ? 7.142 -2.809 -6.346 1.00 89.69 87 ASN A N 1
ATOM 675 C CA . ASN A 1 87 ? 7.249 -1.622 -7.194 1.00 89.69 87 ASN A CA 1
ATOM 676 C C . ASN A 1 87 ? 5.955 -1.351 -7.984 1.00 89.69 87 ASN A C 1
ATOM 678 O O . ASN A 1 87 ? 5.522 -0.203 -8.049 1.00 89.69 87 ASN A O 1
ATOM 682 N N . VAL A 1 88 ? 5.317 -2.387 -8.546 1.00 91.56 88 VAL A N 1
ATOM 683 C CA . VAL A 1 88 ? 4.024 -2.252 -9.249 1.00 91.56 88 VAL A CA 1
ATOM 684 C C . VAL A 1 88 ? 2.948 -1.711 -8.307 1.00 91.56 88 VAL A C 1
ATOM 686 O O . VAL A 1 88 ? 2.252 -0.759 -8.655 1.00 91.56 88 VAL A O 1
ATOM 689 N N . LEU A 1 89 ? 2.852 -2.258 -7.090 1.00 91.88 89 LEU A N 1
ATOM 690 C CA . LEU A 1 89 ? 1.932 -1.761 -6.066 1.00 91.88 89 LEU A CA 1
ATOM 691 C C . LEU A 1 89 ? 2.207 -0.284 -5.737 1.00 91.88 89 LEU A C 1
ATOM 693 O O . LEU A 1 89 ? 1.289 0.532 -5.732 1.00 91.88 89 LEU A O 1
ATOM 697 N N . ASN A 1 90 ? 3.471 0.101 -5.553 1.00 90.31 90 ASN A N 1
ATOM 698 C CA . ASN A 1 90 ? 3.819 1.501 -5.309 1.00 90.31 90 ASN A CA 1
ATOM 699 C C . ASN A 1 90 ? 3.377 2.423 -6.466 1.00 90.31 90 ASN A C 1
ATOM 701 O O . ASN A 1 90 ? 2.847 3.508 -6.228 1.00 90.31 90 ASN A O 1
ATOM 705 N N . CYS A 1 91 ? 3.522 1.985 -7.720 1.00 91.06 91 CYS A N 1
ATOM 706 C CA . CYS A 1 91 ? 3.064 2.756 -8.881 1.00 91.06 91 CYS A CA 1
ATOM 707 C C . CYS A 1 91 ? 1.537 2.925 -8.888 1.00 91.06 91 CYS A C 1
ATOM 709 O O . CYS A 1 91 ? 1.040 4.040 -9.051 1.00 91.06 91 CYS A O 1
ATOM 711 N N . LEU A 1 92 ? 0.783 1.844 -8.655 1.00 91.88 92 LEU A N 1
ATOM 712 C CA . LEU A 1 92 ? -0.684 1.885 -8.582 1.00 91.88 92 LEU A CA 1
ATOM 713 C C . LEU A 1 92 ? -1.178 2.830 -7.483 1.00 91.88 92 LEU A C 1
ATOM 715 O O . LEU A 1 92 ? -2.151 3.564 -7.678 1.00 91.88 92 LEU A O 1
ATOM 719 N N . LEU A 1 93 ? -0.493 2.831 -6.340 1.00 91.06 93 LEU A N 1
ATOM 720 C CA . LEU A 1 93 ? -0.805 3.691 -5.208 1.00 91.06 93 LEU A CA 1
ATOM 721 C C . LEU A 1 93 ? -0.592 5.174 -5.533 1.00 91.06 93 LEU A C 1
ATOM 723 O O . LEU A 1 93 ? -1.467 5.990 -5.239 1.00 91.06 93 LEU A O 1
ATOM 727 N N . ASN A 1 94 ? 0.535 5.516 -6.166 1.00 90.00 94 ASN A N 1
ATOM 728 C CA . ASN A 1 94 ? 0.869 6.895 -6.531 1.00 90.00 94 ASN A CA 1
ATOM 729 C C . ASN A 1 94 ? -0.024 7.445 -7.653 1.00 90.00 94 ASN A C 1
ATOM 731 O O . ASN A 1 94 ? -0.421 8.606 -7.606 1.00 90.00 94 ASN A O 1
ATOM 735 N N . MET A 1 95 ? -0.447 6.602 -8.597 1.00 89.94 95 MET A N 1
ATOM 736 C CA . MET A 1 95 ? -1.459 6.966 -9.600 1.00 89.94 95 MET A CA 1
ATOM 737 C C . MET A 1 95 ? -2.893 7.001 -9.046 1.00 89.94 95 MET A C 1
ATOM 739 O O . MET A 1 95 ? -3.834 7.298 -9.777 1.00 89.94 95 MET A O 1
ATOM 743 N N . CYS A 1 96 ? -3.087 6.674 -7.765 1.00 90.12 96 CYS A N 1
ATOM 744 C CA . CYS A 1 96 ? -4.397 6.578 -7.121 1.00 90.12 96 CYS A CA 1
ATOM 745 C C . CYS A 1 96 ? -5.352 5.547 -7.761 1.00 90.12 96 CYS A C 1
ATOM 747 O O . CYS A 1 96 ? -6.571 5.633 -7.589 1.00 90.12 96 CYS A O 1
ATOM 749 N N . HIS A 1 97 ? -4.829 4.502 -8.410 1.00 93.88 97 HIS A N 1
ATOM 750 C CA . HIS A 1 97 ? -5.614 3.344 -8.855 1.00 93.88 97 HIS A CA 1
ATOM 751 C C . HIS A 1 97 ? -5.892 2.383 -7.686 1.00 93.88 97 HIS A C 1
ATOM 753 O O . HIS A 1 97 ? -5.541 1.203 -7.701 1.00 93.88 97 HIS A O 1
ATOM 759 N N . LEU A 1 98 ? -6.548 2.898 -6.644 1.00 93.94 98 LEU A N 1
ATOM 760 C CA . LEU A 1 98 ? -6.701 2.225 -5.350 1.00 93.94 98 LEU A CA 1
ATOM 761 C C . LEU A 1 98 ? -7.476 0.902 -5.444 1.00 93.94 98 LEU A C 1
ATOM 763 O O . LEU A 1 98 ? -7.166 -0.051 -4.735 1.00 93.94 98 LEU A O 1
ATOM 767 N N . GLN A 1 99 ? -8.476 0.819 -6.325 1.00 95.19 99 GLN A N 1
ATOM 768 C CA . GLN A 1 99 ? -9.249 -0.413 -6.498 1.00 95.19 99 GLN A CA 1
ATOM 769 C C . GLN A 1 99 ? -8.410 -1.526 -7.137 1.00 95.19 99 GLN A C 1
ATOM 771 O O . GLN A 1 99 ? -8.503 -2.674 -6.710 1.00 95.19 99 GLN A O 1
ATOM 776 N N . ALA A 1 100 ? -7.575 -1.179 -8.121 1.00 94.69 100 ALA A N 1
ATOM 777 C CA . ALA A 1 100 ? -6.647 -2.121 -8.733 1.00 94.69 100 ALA A CA 1
ATOM 778 C C . ALA A 1 100 ? -5.601 -2.573 -7.709 1.00 94.69 100 ALA A C 1
ATOM 780 O O . ALA A 1 100 ? -5.379 -3.769 -7.561 1.00 94.69 100 ALA A O 1
ATOM 781 N N . MET A 1 101 ? -5.036 -1.634 -6.941 1.00 94.69 101 MET A N 1
ATOM 782 C CA . MET A 1 101 ? -4.104 -1.921 -5.845 1.00 94.69 101 MET A CA 1
ATOM 783 C C . MET A 1 101 ? -4.646 -3.001 -4.898 1.00 94.69 101 MET A C 1
ATOM 785 O O . MET A 1 101 ? -3.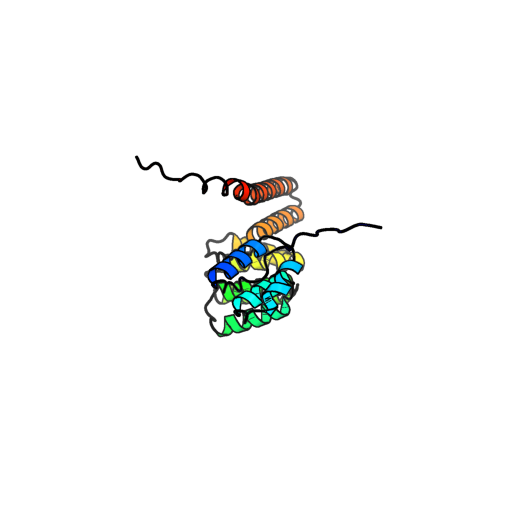966 -3.995 -4.666 1.00 94.69 101 MET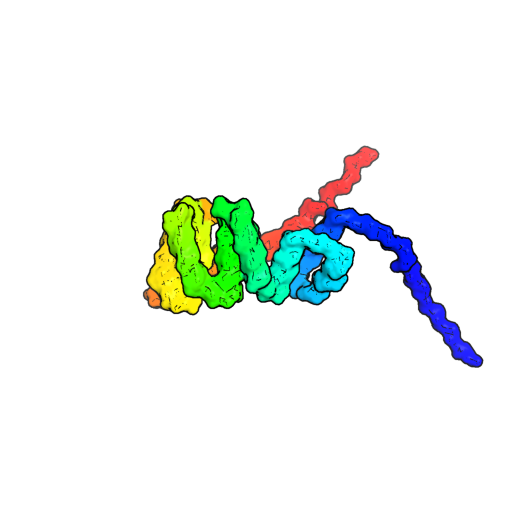 A O 1
ATOM 789 N N . VAL A 1 102 ? -5.879 -2.843 -4.401 1.00 95.44 102 VAL A N 1
ATOM 790 C CA . VAL A 1 102 ? -6.536 -3.829 -3.522 1.00 95.44 102 VAL A CA 1
ATOM 791 C C . VAL A 1 102 ? -6.622 -5.201 -4.193 1.00 95.44 102 VAL A C 1
ATOM 793 O O . VAL A 1 102 ? -6.177 -6.195 -3.630 1.00 95.44 102 VAL A O 1
ATOM 796 N N . THR A 1 103 ? -7.116 -5.260 -5.431 1.00 96.19 103 THR A N 1
ATOM 797 C CA . THR A 1 103 ? -7.231 -6.529 -6.165 1.00 96.19 103 THR A CA 1
ATOM 798 C C . THR A 1 103 ? -5.870 -7.196 -6.394 1.00 96.19 103 THR A C 1
ATOM 800 O O . THR A 1 103 ? -5.756 -8.418 -6.282 1.00 96.19 103 THR A O 1
ATOM 803 N N . HIS A 1 104 ? -4.826 -6.415 -6.679 1.00 94.25 104 HIS A N 1
ATOM 804 C CA . HIS A 1 104 ? -3.464 -6.926 -6.815 1.00 94.25 104 HIS A CA 1
ATOM 805 C C . HIS A 1 104 ? -2.923 -7.465 -5.487 1.00 94.25 104 HIS A C 1
ATOM 807 O O . HIS A 1 104 ? -2.347 -8.552 -5.476 1.00 94.25 104 HIS A O 1
ATOM 813 N N . VAL A 1 105 ? -3.138 -6.754 -4.378 1.00 95.00 105 VAL A N 1
ATOM 814 C CA . VAL A 1 105 ? -2.740 -7.196 -3.033 1.00 95.00 105 VAL A CA 1
ATOM 815 C C . VAL A 1 105 ? -3.429 -8.510 -2.664 1.00 95.00 105 VAL A C 1
ATOM 817 O O . VAL A 1 105 ? -2.741 -9.463 -2.308 1.00 95.00 105 VAL A O 1
ATOM 820 N N . ASP A 1 106 ? -4.747 -8.618 -2.834 1.00 95.00 106 ASP A N 1
ATOM 821 C CA . ASP A 1 106 ? -5.502 -9.836 -2.499 1.00 95.00 106 ASP A CA 1
ATOM 822 C C . ASP A 1 106 ? -5.045 -11.043 -3.340 1.00 95.00 106 ASP A C 1
ATOM 824 O O . ASP A 1 106 ? -4.866 -12.163 -2.840 1.00 95.00 106 ASP A O 1
ATOM 828 N N . GLY A 1 107 ? -4.777 -10.807 -4.629 1.00 94.75 107 GLY A N 1
ATOM 829 C CA . GLY A 1 107 ? -4.204 -11.810 -5.522 1.00 94.75 107 GLY A CA 1
ATOM 830 C C . GLY A 1 107 ? -2.800 -12.250 -5.096 1.00 94.75 107 GLY A C 1
ATOM 831 O O . GLY A 1 107 ? -2.479 -13.439 -5.160 1.00 94.75 107 GLY A O 1
ATOM 832 N N . LEU A 1 108 ? -1.962 -11.322 -4.628 1.00 93.56 108 LEU A N 1
ATOM 833 C CA . LEU A 1 108 ? -0.613 -11.619 -4.139 1.00 93.56 108 LEU A CA 1
ATOM 834 C C . LEU A 1 108 ? -0.626 -12.358 -2.804 1.00 93.56 108 LEU A C 1
ATOM 836 O O . LEU A 1 108 ? 0.141 -13.304 -2.649 1.00 93.56 108 LEU A O 1
ATOM 840 N N . ILE A 1 109 ? -1.522 -12.001 -1.883 1.00 93.31 109 ILE A N 1
ATOM 841 C CA . ILE A 1 109 ? -1.723 -12.727 -0.620 1.00 93.31 109 ILE A CA 1
ATOM 842 C C . ILE A 1 109 ? -2.095 -14.187 -0.905 1.00 93.31 109 ILE A C 1
ATOM 844 O O . ILE A 1 109 ? -1.546 -15.096 -0.286 1.00 93.31 109 ILE A O 1
ATOM 848 N N . SER A 1 110 ? -2.963 -14.419 -1.894 1.00 93.50 110 SER A N 1
ATOM 849 C CA . SER A 1 110 ? -3.399 -15.766 -2.281 1.00 93.50 110 SER A CA 1
ATOM 850 C C . SER A 1 110 ? -2.297 -16.587 -2.966 1.00 93.50 110 SER A C 1
ATOM 852 O O . SER A 1 110 ? -2.214 -17.798 -2.777 1.00 93.50 110 SER A O 1
ATOM 854 N N . ARG A 1 111 ? -1.449 -15.950 -3.787 1.00 92.38 111 ARG A N 1
ATOM 855 C CA . ARG A 1 111 ? -0.411 -16.634 -4.587 1.00 92.38 111 ARG A CA 1
ATOM 856 C C . ARG A 1 111 ? 0.929 -16.775 -3.865 1.00 92.38 111 ARG A C 1
ATOM 858 O O . ARG A 1 111 ? 1.664 -17.721 -4.136 1.00 92.38 111 ARG A O 1
ATOM 865 N N . ILE A 1 112 ? 1.273 -15.813 -3.011 1.00 90.69 112 ILE A N 1
ATOM 866 C CA . ILE A 1 112 ? 2.582 -15.652 -2.363 1.00 90.69 112 ILE A CA 1
ATOM 867 C C . ILE A 1 112 ? 2.361 -15.305 -0.873 1.00 90.69 112 ILE A C 1
ATOM 869 O O . ILE A 1 112 ? 2.695 -14.198 -0.426 1.00 90.69 112 ILE A O 1
ATOM 873 N N . PRO A 1 113 ? 1.788 -16.232 -0.080 1.00 90.00 113 PRO A N 1
ATOM 874 C CA . PRO A 1 113 ? 1.392 -15.966 1.304 1.00 90.00 113 PRO A CA 1
ATOM 875 C C . PRO A 1 113 ? 2.580 -15.689 2.234 1.00 90.00 113 PRO A C 1
ATOM 877 O O . PRO A 1 113 ? 2.422 -15.020 3.249 1.00 90.00 113 PRO A O 1
ATOM 880 N N . GLN A 1 114 ? 3.795 -16.125 1.886 1.00 90.12 114 GLN A N 1
ATOM 881 C CA . GLN A 1 114 ? 4.991 -15.898 2.705 1.00 90.12 114 GLN A CA 1
ATOM 882 C C . GLN A 1 114 ? 5.355 -14.408 2.869 1.00 90.12 114 GLN A C 1
ATOM 884 O O . GLN A 1 114 ? 6.013 -14.040 3.841 1.00 90.12 114 GLN A O 1
ATOM 889 N N . TYR A 1 115 ? 4.900 -13.552 1.944 1.00 89.69 115 TYR A N 1
ATOM 890 C CA . TYR A 1 115 ? 5.055 -12.092 2.001 1.00 89.69 115 TYR A CA 1
ATOM 891 C C . TYR A 1 115 ? 3.742 -11.373 2.343 1.00 89.69 115 TYR A C 1
ATOM 893 O O . TYR A 1 115 ? 3.663 -10.157 2.170 1.00 89.69 115 TYR A O 1
ATOM 901 N N . LYS A 1 116 ? 2.726 -12.087 2.861 1.00 91.00 116 LYS A N 1
ATOM 902 C CA . LYS A 1 116 ? 1.421 -11.519 3.257 1.00 91.00 116 LYS A CA 1
ATOM 903 C C . LYS A 1 116 ? 1.583 -10.238 4.072 1.00 91.00 116 LYS A C 1
ATOM 905 O O . LYS A 1 116 ? 0.967 -9.236 3.734 1.00 91.00 116 LYS A O 1
ATOM 910 N N . LYS A 1 117 ? 2.498 -10.239 5.046 1.00 91.12 117 LYS A N 1
ATOM 911 C CA . LYS A 1 117 ? 2.842 -9.060 5.847 1.00 91.12 117 LYS A CA 1
ATOM 912 C C . LYS A 1 117 ? 3.182 -7.836 4.990 1.00 91.12 117 LYS A C 1
ATOM 914 O O . LYS A 1 117 ? 2.601 -6.775 5.182 1.00 91.12 117 LYS A O 1
ATOM 919 N N . THR A 1 118 ? 4.078 -7.993 4.016 1.00 91.06 118 THR A N 1
ATOM 920 C CA . THR A 1 118 ? 4.477 -6.911 3.099 1.00 91.06 118 THR A CA 1
ATOM 921 C C . THR A 1 118 ? 3.284 -6.417 2.276 1.00 91.06 118 THR A C 1
ATOM 923 O O . THR A 1 118 ? 3.043 -5.215 2.199 1.00 91.06 118 THR A O 1
ATOM 926 N N . TRP A 1 119 ? 2.502 -7.335 1.700 1.00 92.44 119 TRP A N 1
ATOM 927 C CA . TRP A 1 119 ? 1.353 -6.988 0.858 1.00 92.44 119 TRP A CA 1
ATOM 928 C C . TRP A 1 119 ? 0.262 -6.256 1.637 1.00 92.44 119 TRP A C 1
ATOM 930 O O . TRP A 1 119 ? -0.252 -5.243 1.168 1.00 92.44 119 TRP A O 1
ATOM 940 N N . CYS A 1 120 ? -0.035 -6.716 2.851 1.00 92.88 120 CYS A N 1
ATOM 941 C CA . CYS A 1 120 ? -0.977 -6.072 3.757 1.00 92.88 120 CYS A CA 1
ATOM 942 C C . CYS A 1 120 ? -0.518 -4.661 4.145 1.00 92.88 120 CYS A C 1
ATOM 944 O O . CYS A 1 120 ? -1.310 -3.722 4.076 1.00 92.88 120 CYS A O 1
ATOM 946 N N . MET A 1 121 ? 0.767 -4.488 4.472 1.00 91.88 121 MET A N 1
ATOM 947 C CA . MET A 1 121 ? 1.328 -3.175 4.797 1.00 91.88 121 MET A CA 1
ATOM 948 C C . MET A 1 121 ? 1.232 -2.182 3.625 1.00 91.88 121 MET A C 1
ATOM 950 O O . MET A 1 121 ? 0.986 -1.003 3.851 1.00 91.88 121 MET A O 1
ATOM 954 N N . GLN A 1 122 ? 1.372 -2.634 2.374 1.00 91.69 122 GLN A N 1
ATOM 955 C CA . GLN A 1 122 ? 1.199 -1.770 1.195 1.00 91.69 122 GLN A CA 1
ATOM 956 C C . GLN A 1 122 ? -0.281 -1.532 0.842 1.00 91.69 122 GLN A C 1
ATOM 958 O O . GLN A 1 122 ? -0.646 -0.460 0.359 1.00 91.69 122 GLN A O 1
ATOM 963 N N . GLY A 1 123 ? -1.150 -2.517 1.085 1.00 93.25 123 GLY A N 1
ATOM 964 C CA . GLY A 1 123 ? -2.585 -2.446 0.795 1.00 93.25 123 GLY A CA 1
ATOM 965 C C . GLY A 1 123 ? -3.390 -1.588 1.775 1.00 93.25 123 GLY A C 1
ATOM 966 O O . GLY A 1 123 ? -4.431 -1.046 1.392 1.00 93.25 123 GLY A O 1
ATOM 967 N N . VAL A 1 124 ? -2.911 -1.415 3.014 1.00 94.56 124 VAL A N 1
ATOM 968 C CA . VAL A 1 124 ? -3.633 -0.694 4.081 1.00 94.56 124 VAL A CA 1
ATOM 969 C C . VAL A 1 124 ? -4.014 0.732 3.674 1.00 94.56 124 VAL A C 1
ATOM 971 O O . VAL A 1 124 ? -5.150 1.164 3.891 1.00 94.56 124 VAL A O 1
ATOM 974 N N . GLN A 1 125 ? -3.106 1.425 2.983 1.00 93.88 125 GLN A N 1
ATOM 975 C CA . GLN A 1 125 ? -3.321 2.791 2.523 1.00 93.88 125 GLN A CA 1
ATOM 976 C C . GLN A 1 125 ? -4.441 2.867 1.480 1.00 93.88 125 GLN A C 1
ATOM 978 O O . GLN A 1 125 ? -5.246 3.799 1.488 1.00 93.88 125 GLN A O 1
ATOM 983 N N . ALA A 1 126 ? -4.530 1.888 0.578 1.00 95.00 126 ALA A N 1
ATOM 984 C CA . ALA A 1 126 ? -5.606 1.854 -0.406 1.00 95.00 126 ALA A CA 1
ATOM 985 C C . ALA A 1 126 ? -6.962 1.569 0.249 1.00 95.00 126 ALA A C 1
ATOM 987 O O . ALA A 1 126 ? -7.952 2.219 -0.095 1.00 95.00 126 ALA A O 1
ATOM 988 N N . ALA A 1 127 ? -7.003 0.666 1.233 1.00 95.12 127 ALA A N 1
ATOM 989 C CA . ALA A 1 127 ? -8.228 0.318 1.942 1.00 95.12 127 ALA A CA 1
ATOM 990 C C . ALA A 1 127 ? -8.838 1.518 2.687 1.00 95.12 127 ALA A C 1
ATOM 992 O O . ALA A 1 127 ? -10.032 1.789 2.517 1.00 95.12 127 ALA A O 1
ATOM 993 N N . TRP A 1 128 ? -8.041 2.288 3.441 1.00 93.81 128 TRP A N 1
ATOM 994 C CA . TRP A 1 128 ? -8.577 3.475 4.121 1.00 93.81 128 TRP A CA 1
ATOM 995 C C . TRP A 1 128 ? -8.933 4.598 3.146 1.00 93.81 128 TRP A C 1
ATOM 997 O O . TRP A 1 128 ? -9.904 5.313 3.381 1.00 93.81 128 TRP A O 1
ATOM 1007 N N . ARG A 1 129 ? -8.186 4.771 2.038 1.00 94.12 129 ARG A N 1
ATOM 1008 C CA . ARG A 1 129 ? -8.453 5.856 1.069 1.00 94.12 129 ARG A CA 1
ATOM 1009 C C . ARG A 1 129 ? -9.761 5.606 0.324 1.00 94.12 129 ARG A C 1
ATOM 1011 O O . ARG A 1 129 ? -10.445 6.553 -0.042 1.00 94.12 129 ARG A O 1
ATOM 1018 N N . LEU A 1 130 ? -10.125 4.336 0.151 1.00 93.75 130 LEU A N 1
ATOM 1019 C CA . LEU A 1 130 ? -11.420 3.907 -0.376 1.00 93.75 130 LEU A CA 1
ATOM 1020 C C . LEU A 1 130 ? -12.545 3.910 0.675 1.00 93.75 130 LEU A C 1
ATOM 1022 O O . LEU A 1 130 ? -13.684 3.601 0.331 1.00 93.75 130 LEU A O 1
ATOM 1026 N N . GLY A 1 131 ? -12.251 4.191 1.950 1.00 92.25 131 GLY A N 1
ATOM 1027 C CA . GLY A 1 131 ? -13.221 4.086 3.046 1.00 92.25 131 GLY A CA 1
ATOM 1028 C C . GLY A 1 131 ? -13.679 2.651 3.337 1.00 92.25 131 GLY A C 1
ATOM 1029 O O . GLY A 1 131 ? -14.714 2.444 3.971 1.00 92.25 131 GLY A O 1
ATOM 1030 N N . ARG A 1 132 ? -12.936 1.636 2.875 1.00 94.56 132 ARG A N 1
ATOM 1031 C CA . ARG A 1 132 ? -13.227 0.217 3.129 1.00 94.56 132 ARG A CA 1
ATOM 1032 C C . ARG A 1 132 ? -12.625 -0.206 4.465 1.00 94.56 132 ARG A C 1
ATOM 1034 O O . ARG A 1 132 ? -11.639 -0.935 4.518 1.00 94.56 132 ARG A O 1
ATOM 1041 N N . TRP A 1 133 ? -13.233 0.245 5.555 1.00 93.50 133 TRP A N 1
ATOM 1042 C CA . TRP A 1 133 ? -12.678 0.064 6.899 1.00 93.50 133 TRP A CA 1
ATOM 1043 C C . TRP A 1 133 ? -12.533 -1.398 7.337 1.00 93.50 133 TRP A C 1
ATOM 1045 O O . TRP A 1 133 ? -11.538 -1.747 7.955 1.00 93.50 133 TRP A O 1
ATOM 1055 N N . HIS A 1 134 ? -13.472 -2.268 6.957 1.00 93.38 134 HIS A N 1
ATOM 1056 C CA . HIS A 1 134 ? -13.361 -3.706 7.233 1.00 93.38 134 HIS A CA 1
ATOM 1057 C C . HIS A 1 134 ? -12.114 -4.320 6.577 1.00 93.38 134 HIS A C 1
ATOM 1059 O O . HIS A 1 134 ? -11.409 -5.112 7.190 1.00 93.38 134 HIS A O 1
ATOM 1065 N N . LEU A 1 135 ? -11.827 -3.934 5.331 1.00 94.50 135 LEU A N 1
ATOM 1066 C CA . LEU A 1 135 ? -10.643 -4.402 4.610 1.00 94.50 135 LEU A CA 1
ATOM 1067 C C . LEU A 1 135 ? -9.357 -3.825 5.218 1.00 94.50 135 LEU A C 1
ATOM 1069 O O . LEU A 1 135 ? -8.346 -4.511 5.300 1.00 94.50 135 LEU A O 1
ATOM 1073 N N . MET A 1 136 ? -9.399 -2.571 5.677 1.00 94.69 136 MET A N 1
ATOM 1074 C CA . MET A 1 136 ? -8.286 -1.965 6.411 1.00 94.69 136 MET A CA 1
ATOM 1075 C C . MET A 1 136 ? -7.971 -2.764 7.683 1.00 94.69 136 MET A C 1
ATOM 1077 O O . MET A 1 136 ? -6.803 -3.033 7.943 1.00 94.69 136 MET A O 1
ATOM 1081 N N . ASP A 1 137 ? -8.989 -3.174 8.443 1.00 93.25 137 ASP A N 1
ATOM 1082 C CA . ASP A 1 137 ? -8.816 -3.997 9.645 1.00 93.25 137 ASP A CA 1
ATOM 1083 C C . ASP A 1 137 ? -8.230 -5.380 9.318 1.00 93.25 137 ASP A C 1
ATOM 1085 O O . ASP A 1 137 ? -7.341 -5.859 10.025 1.00 93.25 137 ASP A O 1
ATOM 1089 N N . GLU A 1 138 ? -8.666 -5.996 8.217 1.00 94.00 138 GLU A N 1
ATOM 1090 C CA . GLU A 1 138 ? -8.105 -7.257 7.724 1.00 94.00 138 GLU A CA 1
ATOM 1091 C C . GLU A 1 138 ? -6.618 -7.110 7.367 1.00 94.00 138 GLU A C 1
ATOM 1093 O O . GLU A 1 138 ? -5.789 -7.891 7.837 1.00 94.00 138 GLU A O 1
ATOM 1098 N N . TYR A 1 139 ? -6.244 -6.065 6.626 1.00 93.88 139 TYR A N 1
ATOM 1099 C CA . TYR A 1 139 ? -4.842 -5.787 6.311 1.00 93.88 139 TYR A CA 1
ATOM 1100 C C . TYR A 1 139 ? -4.010 -5.444 7.550 1.00 93.88 139 TYR A C 1
ATOM 1102 O O . TYR A 1 139 ? -2.879 -5.911 7.658 1.00 93.88 139 TYR A O 1
ATOM 1110 N N . LEU A 1 140 ? -4.554 -4.700 8.516 1.00 92.56 140 LEU A N 1
ATOM 1111 C CA . LEU A 1 140 ? -3.878 -4.457 9.792 1.00 92.56 140 LEU A CA 1
ATOM 1112 C C . LEU A 1 140 ? -3.569 -5.774 10.515 1.00 92.56 140 LEU A C 1
ATOM 1114 O O . LEU A 1 140 ? -2.436 -5.986 10.939 1.00 92.56 140 LEU A O 1
ATOM 1118 N N . SER A 1 141 ? -4.548 -6.680 10.590 1.00 91.69 141 SER A N 1
ATOM 1119 C CA . SER A 1 141 ? -4.357 -7.989 11.220 1.00 91.69 141 SER A CA 1
ATOM 1120 C C . SER A 1 141 ? -3.331 -8.852 10.475 1.00 91.69 141 SER A C 1
ATOM 1122 O O . SER A 1 141 ? -2.436 -9.419 11.096 1.00 91.69 141 SER A O 1
ATOM 1124 N N . GLY A 1 142 ? -3.383 -8.875 9.139 1.00 87.50 142 GLY A N 1
ATOM 1125 C CA . GLY A 1 142 ? -2.434 -9.617 8.309 1.00 87.50 142 GLY A CA 1
ATOM 1126 C C . GLY A 1 142 ? -1.013 -9.045 8.321 1.00 87.50 142 GLY A C 1
ATOM 1127 O O . GLY A 1 142 ? -0.061 -9.772 8.045 1.00 87.50 142 GLY A O 1
ATOM 1128 N N . ALA A 1 143 ? -0.849 -7.764 8.654 1.00 85.56 143 ALA A N 1
ATOM 1129 C CA . ALA A 1 143 ? 0.453 -7.124 8.829 1.00 85.56 143 ALA A CA 1
ATOM 1130 C C . ALA A 1 143 ? 1.059 -7.346 10.230 1.00 85.56 143 ALA A C 1
ATOM 1132 O O . ALA A 1 143 ? 2.284 -7.290 10.384 1.00 85.56 143 ALA A O 1
ATOM 1133 N N . ASP A 1 144 ? 0.226 -7.609 11.240 1.00 82.19 144 ASP A N 1
ATOM 1134 C CA . ASP A 1 144 ? 0.677 -7.965 12.588 1.00 82.19 144 ASP A CA 1
ATOM 1135 C C . ASP A 1 144 ? 1.114 -9.451 12.677 1.00 82.19 144 ASP A C 1
ATOM 1137 O O . ASP A 1 144 ? 1.898 -9.803 13.559 1.00 82.19 144 ASP A O 1
ATOM 1141 N N . GLU A 1 145 ? 0.692 -10.311 11.737 1.00 78.31 145 GLU A N 1
ATOM 1142 C CA . GLU A 1 145 ? 1.156 -11.705 11.620 1.00 78.31 145 GLU A CA 1
ATOM 1143 C C . GLU A 1 145 ? 2.677 -11.819 11.341 1.00 78.31 145 GLU A C 1
ATOM 1145 O O . GLU A 1 145 ? 3.314 -10.946 10.732 1.00 78.31 145 GLU A O 1
ATOM 1150 N N . GLU A 1 146 ? 3.287 -12.927 11.783 1.00 70.25 146 GLU A N 1
ATOM 1151 C CA . GLU A 1 146 ? 4.680 -13.264 11.469 1.00 70.25 146 GLU A CA 1
ATOM 1152 C C . GLU A 1 146 ? 4.818 -13.584 9.973 1.00 70.25 146 GLU A C 1
ATOM 1154 O O . GLU A 1 146 ? 4.241 -14.541 9.461 1.00 70.25 146 GLU A O 1
ATOM 1159 N N . GLY A 1 147 ? 5.594 -12.775 9.251 1.00 72.06 147 GLY A N 1
ATOM 1160 C CA . GLY A 1 147 ? 5.797 -12.926 7.813 1.00 72.06 147 GLY A CA 1
ATOM 1161 C C . GLY A 1 147 ? 7.058 -12.217 7.334 1.00 72.06 147 GLY A C 1
ATOM 1162 O O . GLY A 1 147 ? 7.626 -11.383 8.046 1.00 72.06 147 GLY A O 1
ATOM 1163 N N . LEU A 1 148 ? 7.503 -12.550 6.120 1.00 79.56 148 LEU A N 1
ATOM 1164 C CA . LEU A 1 148 ? 8.687 -11.934 5.529 1.00 79.56 148 LEU A CA 1
ATOM 1165 C C . LEU A 1 148 ? 8.397 -10.485 5.122 1.00 79.56 148 LEU A C 1
ATOM 1167 O O . LEU A 1 148 ? 7.345 -10.166 4.556 1.00 79.56 148 LEU A O 1
ATOM 1171 N N . LEU A 1 149 ? 9.371 -9.616 5.390 1.00 79.44 149 LEU A N 1
ATOM 1172 C CA . LEU A 1 149 ? 9.369 -8.226 4.956 1.00 79.44 149 LEU A CA 1
ATOM 1173 C C . LEU A 1 149 ? 10.235 -8.068 3.710 1.00 79.44 149 LEU A C 1
ATOM 1175 O O . LEU A 1 149 ? 11.383 -8.510 3.677 1.00 79.44 149 LEU A O 1
ATOM 1179 N N . CYS A 1 150 ? 9.688 -7.413 2.691 1.00 73.00 150 CYS A N 1
ATOM 1180 C CA . CYS A 1 150 ? 10.482 -6.894 1.589 1.00 73.00 150 CYS A CA 1
ATOM 1181 C C . CYS A 1 150 ? 11.000 -5.507 1.984 1.00 73.00 150 CYS A C 1
ATOM 1183 O O . CYS A 1 150 ? 10.227 -4.552 2.044 1.00 73.00 150 CYS A O 1
ATOM 1185 N N . SER A 1 151 ? 12.298 -5.387 2.267 1.00 62.00 151 SER A N 1
ATOM 1186 C CA . SER A 1 151 ? 12.930 -4.097 2.559 1.00 62.00 151 SER A CA 1
ATOM 1187 C C . SER A 1 151 ? 13.076 -3.273 1.280 1.00 62.00 151 SER A C 1
ATOM 1189 O O . SER A 1 151 ? 14.143 -3.233 0.675 1.00 62.00 151 SER A O 1
ATOM 1191 N N . SER A 1 152 ? 12.003 -2.616 0.842 1.00 60.81 152 SER A N 1
ATOM 1192 C CA . SER A 1 152 ? 12.111 -1.562 -0.166 1.00 60.81 152 SER A CA 1
ATOM 1193 C C . SER A 1 152 ? 12.449 -0.246 0.531 1.00 60.81 152 SER A C 1
ATOM 1195 O O . SER A 1 152 ? 11.655 0.224 1.346 1.00 60.81 152 SER A O 1
ATOM 1197 N N . SER A 1 153 ? 13.586 0.361 0.184 1.00 51.75 153 SER A N 1
ATOM 1198 C CA . SER A 1 153 ? 14.066 1.628 0.768 1.00 51.75 153 SER A CA 1
ATOM 1199 C C . SER A 1 153 ? 13.086 2.806 0.634 1.00 51.75 153 SER A C 1
ATOM 1201 O O . SER A 1 153 ? 13.260 3.817 1.302 1.00 51.75 153 SER A O 1
ATOM 1203 N N . GLU A 1 154 ? 12.080 2.694 -0.235 1.00 57.91 154 GLU A N 1
ATOM 1204 C CA . GLU A 1 154 ? 11.167 3.782 -0.604 1.00 57.91 154 GLU A CA 1
ATOM 1205 C C . GLU A 1 154 ? 9.759 3.647 0.001 1.00 57.91 154 GLU A C 1
ATOM 1207 O O . GLU A 1 154 ? 8.916 4.517 -0.209 1.00 57.91 154 GLU A O 1
ATOM 1212 N N . SER A 1 155 ? 9.449 2.553 0.706 1.00 65.12 155 SER A N 1
ATOM 1213 C CA . SER A 1 155 ? 8.084 2.336 1.194 1.00 65.12 155 SER A CA 1
ATOM 1214 C C . SER A 1 155 ? 7.888 2.945 2.579 1.00 65.12 155 SER A C 1
ATOM 1216 O O . SER A 1 155 ? 8.415 2.445 3.571 1.00 65.12 155 SER A O 1
ATOM 1218 N N . ASN A 1 156 ? 7.036 3.968 2.655 1.00 75.00 156 ASN A N 1
ATOM 1219 C CA . ASN A 1 156 ? 6.550 4.559 3.908 1.00 75.00 156 ASN A CA 1
ATOM 1220 C C . ASN A 1 156 ? 5.565 3.649 4.666 1.00 75.00 156 ASN A C 1
ATOM 1222 O O . ASN A 1 156 ? 4.877 4.103 5.576 1.00 75.00 156 ASN A O 1
ATOM 1226 N N . ALA A 1 157 ? 5.523 2.355 4.344 1.00 78.69 157 ALA A N 1
ATOM 1227 C CA . ALA A 1 157 ? 4.530 1.421 4.845 1.00 78.69 157 ALA A CA 1
ATOM 1228 C C . ALA A 1 157 ? 4.452 1.353 6.379 1.00 78.69 157 ALA A C 1
ATOM 1230 O O . ALA A 1 157 ? 3.376 1.128 6.918 1.00 78.69 157 ALA A O 1
ATOM 1231 N N . SER A 1 158 ? 5.551 1.564 7.109 1.00 82.62 158 SER A N 1
ATOM 1232 C CA . SER A 1 158 ? 5.511 1.645 8.578 1.00 82.62 158 SER A CA 1
ATOM 1233 C C . SER A 1 158 ? 4.739 2.870 9.079 1.00 82.62 158 SER A C 1
ATOM 1235 O O . SER A 1 158 ? 3.921 2.748 9.987 1.00 82.62 158 SER A O 1
ATOM 1237 N N . PHE A 1 159 ? 4.958 4.034 8.464 1.00 86.06 159 PHE A N 1
ATOM 1238 C CA . PHE A 1 159 ? 4.194 5.245 8.748 1.00 86.06 159 PHE A CA 1
ATOM 1239 C C . PHE A 1 159 ? 2.731 5.076 8.341 1.00 86.06 159 PHE A C 1
ATOM 1241 O O . PHE A 1 159 ? 1.832 5.489 9.074 1.00 86.06 159 PHE A O 1
ATOM 1248 N N . ASP A 1 160 ? 2.480 4.422 7.210 1.00 89.12 160 ASP A N 1
ATOM 1249 C CA . ASP A 1 160 ? 1.114 4.174 6.785 1.00 89.12 160 ASP A CA 1
ATOM 1250 C C . ASP A 1 160 ? 0.391 3.277 7.802 1.00 89.12 160 ASP A C 1
ATOM 1252 O O . ASP A 1 160 ? -0.688 3.613 8.279 1.00 89.12 160 ASP A O 1
ATOM 1256 N N . MET A 1 161 ? 1.020 2.199 8.264 1.00 89.75 161 MET A N 1
ATOM 1257 C CA . MET A 1 161 ? 0.463 1.340 9.315 1.00 89.75 161 MET A CA 1
ATOM 1258 C C . MET A 1 161 ? 0.086 2.103 10.594 1.00 89.75 161 MET A C 1
ATOM 1260 O O . MET A 1 161 ? -0.969 1.849 11.180 1.00 89.75 161 MET A O 1
ATOM 1264 N N . ASP A 1 162 ? 0.908 3.062 11.007 1.00 88.88 162 ASP A N 1
ATOM 1265 C CA . ASP A 1 162 ? 0.628 3.932 12.149 1.00 88.88 162 ASP A CA 1
ATOM 1266 C C . ASP A 1 162 ? -0.628 4.790 11.929 1.00 88.88 162 ASP A C 1
ATOM 1268 O O . ASP A 1 162 ? -1.506 4.868 12.797 1.00 88.88 162 ASP A O 1
ATOM 1272 N N . VAL A 1 163 ? -0.765 5.389 10.743 1.00 91.00 163 VAL A N 1
ATOM 1273 C CA . VAL A 1 163 ? -1.956 6.166 10.369 1.00 91.00 163 VAL A CA 1
ATOM 1274 C C . VAL A 1 163 ? -3.209 5.284 10.373 1.00 91.00 163 VAL A C 1
ATOM 1276 O O . VAL A 1 163 ? -4.238 5.704 10.910 1.00 91.00 163 VAL A O 1
ATOM 1279 N N . ALA A 1 164 ? -3.135 4.046 9.872 1.00 91.56 164 ALA A N 1
ATOM 1280 C CA . ALA A 1 164 ? -4.253 3.095 9.928 1.00 91.56 164 ALA A CA 1
ATOM 1281 C C . ALA A 1 164 ? -4.668 2.790 11.368 1.00 91.56 164 ALA A C 1
ATOM 1283 O O . ALA A 1 164 ? -5.860 2.788 11.679 1.00 91.56 164 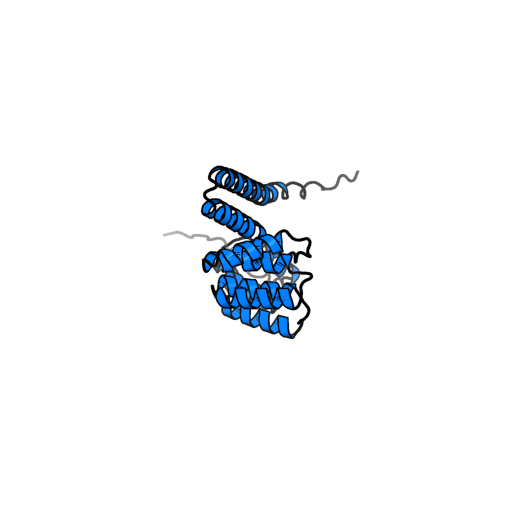ALA A O 1
ATOM 1284 N N . LYS A 1 165 ? -3.700 2.557 12.262 1.00 90.25 165 LYS A N 1
ATOM 1285 C CA . LYS A 1 165 ? -3.964 2.278 13.682 1.00 90.25 165 LYS A CA 1
ATOM 1286 C C . LYS A 1 165 ? -4.640 3.469 14.367 1.00 90.25 165 LYS A C 1
ATOM 1288 O O . LYS A 1 165 ? -5.593 3.278 15.125 1.00 90.25 165 LYS A O 1
ATOM 1293 N N . ILE A 1 166 ? -4.224 4.696 14.047 1.00 90.69 166 ILE A N 1
ATOM 1294 C CA . ILE A 1 166 ? -4.880 5.921 14.530 1.00 90.69 166 ILE A CA 1
ATOM 1295 C C . ILE A 1 166 ? -6.317 6.019 13.995 1.00 90.69 166 ILE A C 1
ATOM 1297 O O . ILE A 1 166 ? -7.241 6.259 14.774 1.00 90.69 166 ILE A O 1
ATOM 1301 N N . LEU A 1 167 ? -6.530 5.802 12.692 1.00 90.56 167 LEU A N 1
ATOM 1302 C CA . LEU A 1 167 ? -7.861 5.823 12.068 1.00 90.56 167 LEU A CA 1
ATOM 1303 C C . LEU A 1 167 ? -8.798 4.782 12.693 1.00 90.56 167 LEU A C 1
ATOM 1305 O O . LEU A 1 167 ? -9.933 5.108 13.045 1.00 90.56 167 LEU A O 1
ATOM 1309 N N . GLN A 1 168 ? -8.306 3.563 12.916 1.00 91.00 168 GLN A N 1
ATOM 1310 C CA . GLN A 1 168 ? -9.054 2.502 13.583 1.00 91.00 168 GLN A CA 1
ATOM 1311 C C . GLN A 1 168 ? -9.458 2.905 15.012 1.00 91.00 168 GLN A C 1
ATOM 1313 O O . GLN A 1 168 ? -10.613 2.725 15.407 1.00 91.00 168 GLN A O 1
ATOM 1318 N N . ALA A 1 169 ? -8.534 3.479 15.790 1.00 88.19 169 ALA A N 1
ATOM 1319 C CA . ALA A 1 169 ? -8.813 3.938 17.152 1.00 88.19 169 ALA A CA 1
ATOM 1320 C C . ALA A 1 169 ? -9.856 5.071 17.176 1.00 88.19 169 ALA A C 1
ATOM 1322 O O . ALA A 1 169 ? -10.772 5.055 18.004 1.00 88.19 169 ALA A O 1
ATOM 1323 N N . MET A 1 170 ? -9.772 6.013 16.228 1.00 87.19 170 MET A N 1
ATOM 1324 C CA . MET A 1 170 ? -10.752 7.095 16.086 1.00 87.19 170 MET A CA 1
ATOM 1325 C C . MET A 1 170 ? -12.145 6.555 15.760 1.00 87.19 170 MET A C 1
ATOM 1327 O O . MET A 1 170 ? -13.129 6.979 16.367 1.00 87.19 170 MET A O 1
ATOM 1331 N N . MET A 1 171 ? -12.242 5.579 14.854 1.00 86.50 171 MET A N 1
ATOM 1332 C CA . MET A 1 171 ? -13.517 4.951 14.503 1.00 86.50 171 MET A CA 1
ATOM 1333 C C . MET A 1 171 ? -14.169 4.216 15.675 1.00 86.50 171 MET A C 1
ATOM 1335 O O . MET A 1 171 ? -15.386 4.284 15.848 1.00 86.50 171 MET A O 1
ATOM 1339 N N . LYS A 1 172 ? -13.366 3.538 16.502 1.00 86.38 172 LYS A N 1
ATOM 1340 C CA . LYS A 1 172 ? -13.837 2.843 17.710 1.00 86.38 172 LYS A CA 1
ATOM 1341 C C . LYS A 1 172 ? -14.239 3.810 18.837 1.00 86.38 172 LYS A C 1
ATOM 1343 O O . LYS A 1 172 ? -14.688 3.356 19.885 1.00 86.38 172 LYS A O 1
ATOM 1348 N N . LYS A 1 173 ? -14.119 5.131 18.621 1.00 80.25 173 LYS A N 1
ATOM 1349 C CA . LYS A 1 173 ? -14.353 6.205 19.606 1.00 80.25 173 LYS A CA 1
ATOM 1350 C C . LYS A 1 173 ? -13.520 6.051 20.883 1.00 80.25 173 LYS A C 1
ATOM 1352 O O . LYS A 1 173 ? -13.892 6.567 21.937 1.00 80.25 173 LYS A O 1
ATOM 1357 N N . ASP A 1 174 ? -12.377 5.376 20.790 1.00 79.06 174 ASP A N 1
ATOM 1358 C CA . ASP A 1 174 ? -11.461 5.223 21.912 1.00 79.06 174 ASP A CA 1
ATOM 1359 C C . ASP A 1 174 ? -10.514 6.426 21.974 1.00 79.06 174 ASP A C 1
ATOM 1361 O O . ASP A 1 174 ? -9.386 6.408 21.475 1.00 79.06 174 ASP A O 1
ATOM 1365 N N . ASN A 1 175 ? -10.994 7.502 22.598 1.00 76.19 175 ASN A N 1
ATOM 1366 C CA . ASN A 1 175 ? -10.243 8.753 22.732 1.00 76.19 175 ASN A CA 1
ATOM 1367 C C . ASN A 1 175 ? -8.890 8.573 23.446 1.00 76.19 175 ASN A C 1
ATOM 1369 O O . ASN A 1 175 ? -7.960 9.342 23.200 1.00 76.19 175 ASN A O 1
ATOM 1373 N N . SER A 1 176 ? -8.768 7.569 24.320 1.00 75.75 176 SER A N 1
ATOM 1374 C CA . SER A 1 176 ? -7.539 7.304 25.075 1.00 75.75 176 SER A CA 1
ATOM 1375 C C . SER A 1 176 ? -6.460 6.649 24.207 1.00 75.75 176 SER A C 1
ATOM 1377 O O . SER A 1 176 ? -5.295 7.055 24.242 1.00 75.75 176 SER A O 1
ATOM 1379 N N . SER A 1 177 ? -6.864 5.706 23.352 1.00 78.25 177 SER A N 1
ATOM 1380 C CA . SER A 1 177 ? -5.979 5.019 22.411 1.00 78.25 177 SER A CA 1
ATOM 1381 C C . SER A 1 177 ? -5.499 5.941 21.286 1.00 78.25 177 SER A C 1
ATOM 1383 O O . SER A 1 177 ? -4.320 5.918 20.933 1.00 78.25 177 SER A O 1
ATOM 1385 N N . VAL A 1 178 ? -6.356 6.845 20.790 1.00 80.44 178 VAL A N 1
ATOM 1386 C CA . VAL A 1 178 ? -5.986 7.819 19.741 1.00 80.44 178 VAL A CA 1
ATOM 1387 C C . VAL A 1 178 ? -4.813 8.700 20.177 1.00 80.44 178 VAL A C 1
ATOM 1389 O O . VAL A 1 178 ? -3.824 8.823 19.452 1.00 80.44 178 VAL A O 1
ATOM 1392 N N . GLY A 1 179 ? -4.887 9.287 21.377 1.00 79.31 179 GLY A N 1
ATOM 1393 C CA . GLY A 1 179 ? -3.819 10.145 21.898 1.00 79.31 179 GLY A CA 1
ATOM 1394 C C . GLY A 1 179 ? -2.496 9.397 22.089 1.00 79.31 179 GLY A C 1
ATOM 1395 O O . GLY A 1 179 ? -1.424 9.941 21.808 1.00 79.31 179 GLY A O 1
ATOM 1396 N N . LEU A 1 180 ? -2.567 8.131 22.515 1.00 83.44 180 LEU A N 1
ATOM 1397 C CA . LEU A 1 180 ? -1.398 7.270 22.661 1.00 83.44 180 LEU A CA 1
ATOM 1398 C C . LEU A 1 180 ? -0.746 6.961 21.308 1.00 83.44 180 LEU A C 1
ATOM 1400 O O . LEU A 1 180 ? 0.464 7.142 21.181 1.00 83.44 180 LEU A O 1
ATOM 1404 N N . GLN A 1 181 ? -1.527 6.546 20.308 1.00 81.44 181 GLN A N 1
ATOM 1405 C CA . GLN A 1 181 ? -1.013 6.209 18.977 1.00 81.44 181 GLN A CA 1
ATOM 1406 C C . GLN A 1 181 ? -0.369 7.422 18.302 1.00 81.44 181 GLN A C 1
ATOM 1408 O O . GLN A 1 181 ? 0.773 7.341 17.865 1.00 81.44 181 GLN A O 1
ATOM 1413 N N . ILE A 1 182 ? -1.016 8.593 18.345 1.00 83.50 182 ILE A N 1
ATOM 1414 C CA . ILE A 1 182 ? -0.437 9.835 17.806 1.00 83.50 182 ILE A CA 1
ATOM 1415 C C . ILE A 1 182 ? 0.924 10.140 18.447 1.00 83.50 182 ILE A C 1
ATOM 1417 O O . ILE A 1 182 ? 1.859 10.553 17.759 1.00 83.50 182 ILE A O 1
ATOM 1421 N N . ARG A 1 183 ? 1.052 9.959 19.767 1.00 84.75 183 ARG A N 1
ATOM 1422 C CA . ARG A 1 183 ? 2.317 10.187 20.476 1.00 84.75 183 ARG A CA 1
ATOM 1423 C C . ARG A 1 183 ? 3.402 9.207 20.024 1.00 84.75 183 ARG A C 1
ATOM 1425 O O . ARG A 1 183 ? 4.531 9.641 19.805 1.00 84.75 183 ARG A O 1
ATOM 1432 N N . LEU A 1 184 ? 3.064 7.925 19.879 1.00 84.25 184 LEU A N 1
ATOM 1433 C CA . LEU A 1 184 ? 3.994 6.882 19.437 1.00 84.25 184 LEU A CA 1
ATOM 1434 C C . LEU A 1 184 ? 4.482 7.133 18.005 1.00 84.25 184 LEU A C 1
ATOM 1436 O O . LEU A 1 184 ? 5.690 7.188 17.783 1.00 84.25 184 LEU A O 1
ATOM 1440 N N . SER A 1 185 ? 3.570 7.395 17.067 1.00 82.31 185 SER A N 1
ATOM 1441 C CA . SER A 1 185 ? 3.917 7.665 15.666 1.00 82.31 185 SER A CA 1
ATOM 1442 C C . SER A 1 185 ? 4.781 8.918 15.523 1.00 82.31 185 SER A C 1
ATOM 1444 O O . SER A 1 185 ? 5.778 8.921 14.801 1.00 82.31 185 SER A O 1
ATOM 1446 N N . LYS A 1 186 ? 4.475 9.983 16.281 1.00 84.06 186 LYS A N 1
ATOM 1447 C CA . LYS A 1 186 ? 5.323 11.187 16.328 1.00 84.06 186 LYS A CA 1
ATOM 1448 C C . LYS A 1 186 ? 6.738 10.875 16.810 1.00 84.06 186 LYS A C 1
ATOM 1450 O O . LYS A 1 186 ? 7.698 11.376 16.233 1.00 84.06 186 LYS A O 1
ATOM 1455 N N . GLN A 1 187 ? 6.877 10.062 17.855 1.00 82.69 187 GLN A N 1
ATOM 1456 C CA . GLN A 1 187 ? 8.186 9.682 18.381 1.00 82.69 187 GLN A CA 1
ATOM 1457 C C . GLN A 1 187 ? 8.987 8.854 17.365 1.00 82.69 187 GLN A C 1
ATOM 1459 O O . GLN A 1 187 ? 10.167 9.133 17.163 1.00 82.69 187 GLN A O 1
ATOM 1464 N N . ALA A 1 188 ? 8.347 7.899 16.682 1.00 79.44 188 ALA A N 1
ATOM 1465 C CA . ALA A 1 188 ? 8.986 7.080 15.652 1.00 79.44 188 ALA A CA 1
ATOM 1466 C C . ALA A 1 188 ? 9.525 7.926 14.483 1.00 79.44 188 ALA A C 1
ATOM 1468 O O . ALA A 1 188 ? 10.679 7.763 14.083 1.00 79.44 188 ALA A O 1
ATOM 1469 N N . LEU A 1 189 ? 8.738 8.893 13.996 1.00 77.56 189 LEU A N 1
ATOM 1470 C CA . LEU A 1 189 ? 9.160 9.816 12.936 1.00 77.56 189 LEU A CA 1
ATOM 1471 C C . LEU A 1 189 ? 10.351 10.689 13.351 1.00 77.56 189 LEU A C 1
ATOM 1473 O O . LEU A 1 189 ? 11.288 10.877 12.571 1.00 77.56 189 LEU A O 1
ATOM 1477 N N . ILE A 1 190 ? 10.344 11.208 14.582 1.00 80.25 190 ILE A N 1
ATOM 1478 C CA . ILE A 1 190 ? 11.448 12.024 15.111 1.00 80.25 190 ILE A CA 1
ATOM 1479 C C . ILE A 1 190 ? 12.727 11.187 15.236 1.00 80.25 190 ILE A C 1
ATOM 1481 O O . ILE A 1 190 ? 13.802 11.655 14.870 1.00 80.25 190 ILE A O 1
ATOM 1485 N N . CYS A 1 191 ? 12.635 9.942 15.706 1.00 68.25 191 CYS A N 1
ATOM 1486 C CA . CYS A 1 191 ? 13.790 9.049 15.796 1.00 68.25 191 CYS A CA 1
ATOM 1487 C C . CYS A 1 191 ? 14.344 8.682 14.408 1.00 68.25 191 CYS A C 1
ATOM 1489 O O . CYS A 1 191 ? 15.557 8.738 14.204 1.00 68.25 191 CYS A O 1
ATOM 1491 N N . SER A 1 192 ? 13.469 8.387 13.440 1.00 62.59 192 SER A N 1
ATOM 1492 C CA . SER A 1 192 ? 13.864 8.074 12.061 1.00 62.59 192 SER A CA 1
ATOM 1493 C C . SER A 1 192 ? 14.542 9.255 11.353 1.00 62.59 192 SER A C 1
ATOM 1495 O O . SER A 1 192 ? 15.510 9.061 10.625 1.00 62.59 192 SER A O 1
ATOM 1497 N N . SER A 1 193 ? 14.066 10.483 11.575 1.00 57.91 193 SER A N 1
ATOM 1498 C CA . SER A 1 193 ? 14.623 11.704 10.963 1.00 57.91 193 SER A CA 1
ATOM 1499 C C . SER A 1 193 ? 15.823 12.287 11.727 1.00 57.91 193 SER A C 1
ATOM 1501 O O . SER A 1 193 ? 16.687 12.937 11.135 1.00 57.91 193 SER A O 1
ATOM 1503 N N . GLY A 1 194 ? 15.920 12.037 13.037 1.00 49.91 194 GLY A N 1
ATOM 1504 C CA . GLY A 1 194 ? 17.008 12.507 13.898 1.00 49.91 194 GLY A CA 1
ATOM 1505 C C . GLY A 1 194 ? 18.306 11.703 13.770 1.00 49.91 194 GLY A C 1
ATOM 1506 O O . GLY A 1 194 ? 19.390 12.280 13.892 1.00 49.91 194 GLY A O 1
ATOM 1507 N N . CYS A 1 195 ? 18.231 10.401 13.468 1.00 47.69 195 CYS A N 1
ATOM 1508 C CA . CYS A 1 195 ? 19.420 9.558 13.295 1.00 47.69 195 CYS A CA 1
ATOM 1509 C C . CYS A 1 195 ? 20.278 9.949 12.076 1.00 47.69 195 CYS A C 1
ATOM 1511 O O . CYS A 1 195 ? 21.503 9.836 12.141 1.00 47.69 195 CYS A O 1
ATOM 1513 N N . CYS A 1 196 ? 19.690 10.508 11.012 1.00 45.03 196 CYS A N 1
ATOM 1514 C CA . CYS A 1 196 ? 20.450 10.941 9.833 1.00 45.03 196 CYS A CA 1
ATOM 1515 C C . CYS A 1 196 ? 21.372 12.149 10.096 1.00 45.03 196 CYS A C 1
ATOM 1517 O O . CYS A 1 196 ? 22.341 12.340 9.367 1.00 45.03 196 CYS A O 1
ATOM 1519 N N . ARG A 1 197 ? 21.147 12.944 11.157 1.00 41.56 197 ARG A N 1
ATOM 1520 C CA . ARG A 1 197 ? 22.026 14.091 11.480 1.00 41.56 197 ARG A CA 1
ATOM 1521 C C . ARG A 1 197 ? 23.274 13.730 12.290 1.00 41.56 197 ARG A C 1
ATOM 1523 O O . ARG A 1 197 ? 24.191 14.541 12.336 1.00 41.56 197 ARG A O 1
ATOM 1530 N N . HIS A 1 198 ? 23.345 12.542 12.897 1.00 37.91 198 HIS A N 1
ATOM 1531 C CA . HIS A 1 198 ? 24.517 12.118 13.685 1.00 37.91 198 HIS A CA 1
ATOM 1532 C C . HIS A 1 198 ? 25.457 11.144 12.949 1.00 37.91 198 HIS A C 1
ATOM 1534 O O . HIS A 1 198 ? 26.579 10.935 13.402 1.00 37.91 198 HIS A O 1
ATOM 1540 N N . GLY A 1 199 ? 25.052 10.591 11.800 1.00 36.72 199 GLY A N 1
ATOM 1541 C CA . GLY A 1 199 ? 25.878 9.661 11.014 1.00 36.72 199 GLY A CA 1
ATOM 1542 C C . GLY A 1 199 ? 27.012 10.306 10.204 1.00 36.72 199 GLY A C 1
ATOM 1543 O O . GLY A 1 199 ? 27.973 9.625 9.863 1.00 36.72 199 GLY A O 1
ATOM 1544 N N . PHE A 1 200 ? 26.956 11.616 9.934 1.00 38.03 200 PHE A N 1
ATOM 1545 C CA . PHE A 1 200 ? 27.944 12.301 9.082 1.00 38.03 200 PHE A CA 1
ATOM 1546 C C . PHE A 1 200 ? 29.198 12.815 9.815 1.00 38.03 200 PHE A C 1
ATOM 1548 O O . PHE A 1 200 ? 30.136 13.269 9.167 1.00 38.03 200 PHE A O 1
ATOM 1555 N N . LEU A 1 201 ? 29.260 12.733 11.150 1.00 39.94 201 LEU A N 1
ATOM 1556 C CA . LEU A 1 201 ? 30.383 13.276 11.935 1.00 39.94 201 LEU A CA 1
ATOM 1557 C C . LEU A 1 201 ? 31.447 12.240 12.336 1.00 39.94 201 LEU A C 1
ATOM 1559 O O . LEU A 1 201 ? 32.495 12.623 12.848 1.00 39.94 201 LEU A O 1
ATOM 1563 N N . LEU A 1 202 ? 31.230 10.943 12.081 1.00 38.78 202 LEU A N 1
ATOM 1564 C CA . LEU A 1 202 ? 32.170 9.883 12.488 1.00 38.78 202 LEU A CA 1
ATOM 1565 C C . LEU A 1 202 ? 33.074 9.345 11.365 1.00 38.78 202 LEU A C 1
ATOM 1567 O O . LEU A 1 202 ? 33.985 8.574 11.652 1.00 38.78 202 LEU A O 1
ATOM 1571 N N . ALA A 1 203 ? 32.916 9.795 10.117 1.00 37.50 203 ALA A N 1
ATOM 1572 C CA . ALA A 1 203 ? 33.753 9.359 8.988 1.00 37.50 203 ALA A CA 1
ATOM 1573 C C . ALA A 1 203 ? 34.928 10.312 8.655 1.00 37.50 203 ALA A C 1
ATOM 1575 O O . ALA A 1 203 ? 35.491 10.236 7.567 1.00 37.50 203 ALA A O 1
ATOM 1576 N N . GLY A 1 204 ? 35.305 11.220 9.568 1.00 36.28 204 GLY A N 1
ATOM 1577 C CA . GLY A 1 204 ? 36.267 12.304 9.299 1.00 36.28 204 GLY A CA 1
ATOM 1578 C C . GLY A 1 204 ? 37.537 12.350 10.158 1.00 36.28 204 GLY A C 1
ATOM 1579 O O . GLY A 1 204 ? 38.275 13.325 10.067 1.00 36.28 204 GLY A O 1
ATOM 1580 N N . LEU A 1 205 ? 37.822 11.350 11.000 1.00 37.19 205 LEU A N 1
ATOM 1581 C CA . LEU A 1 205 ? 39.025 11.336 11.852 1.00 37.19 205 LEU A CA 1
ATOM 1582 C C . LEU A 1 205 ? 39.729 9.972 11.818 1.00 37.19 205 LEU A C 1
ATOM 1584 O O . LEU A 1 205 ? 39.773 9.229 12.793 1.00 37.19 205 LEU A O 1
ATOM 1588 N N . SER A 1 206 ? 40.332 9.655 10.676 1.00 37.38 206 SER A N 1
ATOM 1589 C CA . SER A 1 206 ? 41.463 8.722 10.628 1.00 37.38 206 SER A CA 1
ATOM 1590 C C . SER A 1 206 ? 42.497 9.211 9.616 1.00 37.38 206 SER A C 1
ATOM 1592 O O . SER A 1 206 ? 42.776 8.583 8.601 1.00 37.38 206 SER A O 1
ATOM 1594 N N . ILE A 1 207 ? 43.065 10.388 9.890 1.00 38.47 207 ILE A N 1
ATOM 1595 C CA . ILE A 1 207 ? 44.298 10.837 9.241 1.00 38.47 207 ILE A CA 1
ATOM 1596 C C . ILE A 1 207 ? 45.463 10.415 10.139 1.00 38.47 207 ILE A C 1
ATOM 1598 O O . ILE A 1 207 ? 45.707 10.989 11.195 1.00 38.47 207 ILE A O 1
ATOM 1602 N N . HIS A 1 208 ? 46.128 9.349 9.697 1.00 34.00 208 HIS A N 1
ATOM 1603 C CA . HIS A 1 208 ? 47.571 9.125 9.765 1.00 34.00 208 HIS A CA 1
ATOM 1604 C C . HIS A 1 208 ? 48.338 9.766 10.939 1.00 34.00 208 HIS A C 1
ATOM 1606 O O . HIS A 1 208 ? 48.862 10.873 10.839 1.00 34.00 208 HIS A O 1
ATOM 1612 N N . ARG A 1 209 ? 48.571 8.977 11.993 1.00 36.22 209 ARG A N 1
ATOM 1613 C CA . ARG A 1 209 ? 49.769 9.110 12.834 1.00 36.22 209 ARG A CA 1
ATOM 1614 C C . ARG A 1 209 ? 50.724 7.971 12.468 1.00 36.22 209 ARG A C 1
ATOM 1616 O O . ARG A 1 209 ? 50.659 6.889 13.041 1.00 36.22 209 ARG A O 1
ATOM 1623 N N . LYS A 1 210 ? 51.564 8.187 11.451 1.00 37.38 210 LYS A N 1
ATOM 1624 C CA . LYS A 1 210 ? 52.813 7.428 11.292 1.00 37.38 210 LYS A CA 1
ATOM 1625 C C . LYS A 1 210 ? 53.930 8.308 11.852 1.00 37.38 210 LYS A C 1
ATOM 1627 O O . LYS A 1 210 ? 54.075 9.427 11.378 1.00 37.38 210 LYS A O 1
ATOM 1632 N N . THR A 1 211 ? 54.559 7.774 12.904 1.00 38.41 211 THR A N 1
ATOM 1633 C CA . THR A 1 211 ? 55.927 7.998 13.422 1.00 38.41 211 THR A CA 1
ATOM 1634 C C . THR A 1 211 ? 56.654 9.262 13.004 1.00 38.41 211 THR A C 1
ATOM 1636 O O . THR A 1 211 ? 56.967 9.365 11.798 1.00 38.41 211 THR A O 1
#

Foldseek 3Di:
DDDDDPDDDPPPDDDPPPPDPVNVVVVVVVVLPDLDLPVPPPVVVPDPDDLVRVLSNCVSVLVLVVNLVSLVVVCVVPVPDPVSLVSNLVSCVSVLVLVVSLVSLVVCCVVPVQAQLQSLLSNLLSCVVVVVLVSNVVSLVSNVDDHDHDPDVPDPSVLSSLVSQLVVCVVVVVPVSNVVSVVVSVVVVCVVVVVVVPVPPPPPPDPDDDD